Protein AF-A0A958WV64-F1 (afdb_monomer_lite)

pLDDT: mean 81.45, std 16.98, range [36.16, 97.81]

Structure (mmCIF, N/CA/C/O backbone):
data_AF-A0A958WV64-F1
#
_entry.id   AF-A0A958WV64-F1
#
loop_
_atom_site.group_PDB
_atom_site.id
_atom_site.type_symbol
_atom_site.label_atom_id
_atom_site.label_alt_id
_atom_site.label_comp_id
_atom_site.label_asym_id
_atom_site.label_entity_id
_atom_site.label_seq_id
_atom_site.pdbx_PDB_ins_code
_atom_site.Cartn_x
_atom_site.Cartn_y
_atom_site.Cartn_z
_atom_site.occupancy
_atom_site.B_iso_or_equiv
_atom_site.auth_seq_id
_atom_site.auth_comp_id
_atom_site.auth_asym_id
_atom_site.auth_atom_id
_atom_site.pdbx_PDB_model_num
ATOM 1 N N . MET A 1 1 ? -44.247 43.939 20.643 1.00 52.94 1 MET A N 1
ATOM 2 C CA . MET A 1 1 ? -44.109 42.519 21.048 1.00 52.94 1 MET A CA 1
ATOM 3 C C . MET A 1 1 ? -43.410 41.627 20.013 1.00 52.94 1 MET A C 1
ATOM 5 O O . MET A 1 1 ? -42.654 40.765 20.424 1.00 52.94 1 MET A O 1
ATOM 9 N N . SER A 1 2 ? -43.562 41.851 18.700 1.00 55.50 2 SER A N 1
ATOM 10 C CA . SER A 1 2 ? -42.959 41.007 17.640 1.00 55.50 2 SER A CA 1
ATOM 11 C C . SER A 1 2 ? -41.409 40.995 17.577 1.00 55.50 2 SER A C 1
ATOM 13 O O . SER A 1 2 ? -40.819 39.959 17.289 1.00 55.50 2 SER A O 1
ATOM 15 N N . ARG A 1 3 ? -40.721 42.096 17.920 1.00 46.75 3 ARG A N 1
ATOM 16 C CA . ARG A 1 3 ? -39.245 42.196 17.815 1.00 46.75 3 ARG A CA 1
ATOM 17 C C . ARG A 1 3 ? -38.452 41.460 18.907 1.00 46.75 3 ARG A C 1
ATOM 19 O O . ARG A 1 3 ? -37.300 41.117 18.679 1.00 46.75 3 ARG A O 1
ATOM 26 N N . PHE A 1 4 ? -39.058 41.201 20.067 1.00 51.25 4 PHE A N 1
ATOM 27 C CA . PHE A 1 4 ? -38.386 40.521 21.187 1.00 51.25 4 PHE A CA 1
ATOM 28 C C . PHE A 1 4 ? -38.291 39.004 20.971 1.00 51.25 4 PHE A C 1
ATOM 30 O O . PHE A 1 4 ? -37.299 38.383 21.333 1.00 51.25 4 PHE A O 1
ATOM 37 N N . ILE A 1 5 ? -39.297 38.421 20.314 1.00 57.84 5 ILE A N 1
ATOM 38 C CA . ILE A 1 5 ? -39.348 36.986 20.002 1.00 57.84 5 ILE A CA 1
ATOM 39 C C . ILE A 1 5 ? -38.285 36.619 18.953 1.00 57.84 5 ILE A C 1
ATOM 41 O O . ILE A 1 5 ? -37.631 35.588 19.075 1.00 57.84 5 ILE A O 1
ATOM 45 N N . PHE A 1 6 ? -38.043 37.502 17.977 1.00 55.66 6 PHE A N 1
ATOM 46 C CA . PHE A 1 6 ? -37.014 37.304 16.950 1.00 55.66 6 PHE A CA 1
ATOM 47 C C . PHE A 1 6 ? -35.592 37.231 17.528 1.00 55.66 6 PHE A C 1
ATOM 49 O O . PHE A 1 6 ? -34.792 36.417 17.076 1.00 55.66 6 PHE A O 1
ATOM 56 N N . PHE A 1 7 ? -35.287 38.038 18.549 1.00 53.91 7 PHE A N 1
ATOM 57 C CA . PHE A 1 7 ? -33.968 38.036 19.192 1.00 53.91 7 PHE A CA 1
ATOM 58 C C . PHE A 1 7 ? -33.706 36.760 20.004 1.00 53.91 7 PHE A C 1
ATOM 60 O O . PHE A 1 7 ? -32.591 36.248 19.983 1.00 53.91 7 PHE A O 1
ATOM 67 N N . ILE A 1 8 ? -34.733 36.216 20.664 1.00 59.00 8 ILE A N 1
ATOM 68 C CA . ILE A 1 8 ? -34.621 34.982 21.461 1.00 59.00 8 ILE A CA 1
ATOM 69 C C . ILE A 1 8 ? -34.472 33.752 20.552 1.00 59.00 8 ILE A C 1
ATOM 71 O O . ILE A 1 8 ? -33.654 32.873 20.823 1.00 59.00 8 ILE A O 1
ATOM 75 N N . LEU A 1 9 ? -35.211 33.704 19.437 1.00 54.44 9 LEU A N 1
ATOM 76 C CA . LEU A 1 9 ? -35.053 32.648 18.430 1.00 54.44 9 LEU A CA 1
ATOM 77 C C . LEU A 1 9 ? -33.665 32.697 17.780 1.00 54.44 9 LEU A C 1
ATOM 79 O O . LEU A 1 9 ? -33.012 31.664 17.682 1.00 54.44 9 LEU A O 1
ATOM 83 N N . ALA A 1 10 ? -33.166 33.883 17.419 1.00 57.12 10 ALA A N 1
ATOM 84 C CA . ALA A 1 10 ? -31.820 34.024 16.864 1.00 57.12 10 ALA A CA 1
ATOM 85 C C . ALA A 1 10 ? -30.722 33.571 17.847 1.00 57.12 10 ALA A C 1
ATOM 87 O O . ALA A 1 10 ? -29.767 32.927 17.423 1.00 57.12 10 ALA A O 1
ATOM 88 N N . SER A 1 11 ? -30.860 33.830 19.156 1.00 56.31 11 SER A N 1
ATOM 89 C CA . SER A 1 11 ? -29.868 33.374 20.142 1.00 56.31 11 SER A CA 1
ATOM 90 C C . SER A 1 11 ? -29.868 31.858 20.361 1.00 56.31 11 SER A C 1
ATOM 92 O O . SER A 1 11 ? -28.803 31.294 20.588 1.00 56.31 11 SER A O 1
ATOM 94 N N . LEU A 1 12 ? -31.028 31.196 20.260 1.00 53.44 12 LEU A N 1
ATOM 95 C CA . LEU A 1 12 ? -31.137 29.738 20.414 1.00 53.44 12 LEU A CA 1
ATOM 96 C C . LEU A 1 12 ? -30.507 28.986 19.230 1.00 53.44 12 LEU A C 1
ATOM 98 O O . LEU A 1 12 ? -29.805 28.001 19.435 1.00 53.44 12 LEU A O 1
ATOM 102 N N . PHE A 1 13 ? -30.666 29.488 18.000 1.00 53.53 13 PHE A N 1
ATOM 103 C CA . PHE A 1 13 ? -30.037 28.873 16.823 1.00 53.53 13 PHE A CA 1
ATOM 104 C C . PHE A 1 13 ? -28.515 29.081 16.764 1.00 53.53 13 PHE A C 1
ATOM 106 O O . PHE A 1 13 ? -27.799 28.223 16.250 1.00 53.53 13 PHE A O 1
ATOM 113 N N . PHE A 1 14 ? -27.992 30.185 17.311 1.00 50.84 14 PHE A N 1
ATOM 114 C CA . PHE A 1 14 ? -26.546 30.441 17.325 1.00 50.84 14 PHE A CA 1
ATOM 115 C C . PHE A 1 14 ? -25.782 29.556 18.321 1.00 50.84 14 PHE A C 1
ATOM 117 O O . PHE A 1 14 ? -24.635 29.192 18.057 1.00 50.84 14 PHE A O 1
ATOM 124 N N . THR A 1 15 ? -26.394 29.173 19.446 1.00 52.50 15 THR A N 1
ATOM 125 C CA . THR A 1 15 ? -25.736 28.303 20.434 1.00 52.50 15 THR A CA 1
ATOM 126 C C . THR A 1 15 ? -25.593 26.860 19.958 1.00 52.50 15 THR A C 1
ATOM 128 O O . THR A 1 15 ? -24.574 26.229 20.246 1.00 52.50 15 THR A O 1
ATOM 131 N N . ASP A 1 16 ? -26.555 26.354 19.184 1.00 49.81 16 ASP A N 1
ATOM 132 C CA . ASP A 1 16 ? -26.481 25.002 18.617 1.00 49.81 16 ASP A CA 1
ATOM 133 C C . ASP A 1 16 ? -25.486 24.927 17.450 1.00 49.81 16 ASP A C 1
ATOM 135 O O . ASP A 1 16 ? -24.735 23.956 17.332 1.00 49.81 16 ASP A O 1
ATOM 139 N N . PHE A 1 17 ? -25.386 25.993 16.646 1.00 47.50 17 PHE A N 1
ATOM 140 C CA . PHE A 1 17 ? -24.423 26.062 15.543 1.00 47.50 17 PHE A CA 1
ATOM 141 C C . PHE A 1 17 ? -22.964 26.036 16.035 1.00 47.50 17 PHE A C 1
ATOM 143 O O . PHE A 1 17 ? -22.110 25.404 15.415 1.00 47.50 17 PHE A O 1
ATOM 150 N N . MET A 1 18 ? -22.678 26.654 17.188 1.00 44.84 18 MET A N 1
ATOM 151 C CA . MET A 1 18 ? -21.330 26.671 17.778 1.00 44.84 18 MET A CA 1
ATOM 152 C C . MET A 1 18 ? -20.974 25.379 18.531 1.00 44.84 18 MET A C 1
ATOM 154 O O . MET A 1 18 ? -19.799 25.031 18.604 1.00 44.84 18 MET A O 1
ATOM 158 N N . ARG A 1 19 ? -21.956 24.625 19.051 1.00 43.84 19 ARG A N 1
ATOM 159 C CA . ARG A 1 19 ? -21.707 23.316 19.691 1.00 43.84 19 ARG A CA 1
ATOM 160 C C . ARG A 1 19 ? -21.435 22.192 18.692 1.00 43.84 19 ARG A C 1
ATOM 162 O O . ARG A 1 19 ? -20.722 21.251 19.029 1.00 43.84 19 ARG A O 1
ATOM 169 N N . SER A 1 20 ? -21.949 22.297 17.466 1.00 42.94 20 SER A N 1
ATOM 170 C CA . SER A 1 20 ? -21.737 21.280 16.430 1.00 42.94 20 SER A CA 1
ATOM 171 C C . SER A 1 20 ? -20.304 21.242 15.885 1.00 42.94 20 SER A C 1
ATOM 173 O O . SER A 1 20 ? -19.894 20.203 15.375 1.00 42.94 20 SER A O 1
ATOM 175 N N . GLN A 1 21 ? -19.538 22.337 15.970 1.00 41.88 21 GLN A N 1
ATOM 176 C CA . GLN A 1 21 ? -18.163 22.370 15.447 1.00 41.88 21 GLN A CA 1
ATOM 177 C C . GLN A 1 21 ? -17.116 21.840 16.432 1.00 41.88 21 GLN A C 1
ATOM 179 O O . GLN A 1 21 ? -16.083 21.340 16.002 1.00 41.88 21 GLN A O 1
ATOM 184 N N . THR A 1 22 ? -17.371 21.890 17.743 1.00 36.16 22 THR A N 1
ATOM 185 C CA . THR A 1 22 ? -16.420 21.377 18.748 1.00 36.16 22 THR A CA 1
ATOM 186 C C . THR A 1 22 ? -16.412 19.843 18.829 1.00 36.16 22 THR A C 1
ATOM 188 O O . THR A 1 22 ? -15.512 19.272 19.430 1.00 36.16 22 THR A O 1
ATOM 191 N N . TYR A 1 23 ? -17.395 19.167 18.223 1.00 43.44 23 TYR A N 1
ATOM 192 C CA . TYR A 1 23 ? -17.637 17.729 18.401 1.00 43.44 23 TYR A CA 1
ATOM 193 C C . TYR A 1 23 ? -17.051 16.804 17.319 1.00 43.44 23 TYR A C 1
ATOM 195 O O . TYR A 1 23 ? -17.237 15.597 17.413 1.00 43.44 23 TYR A O 1
ATOM 203 N N . TYR A 1 24 ? -16.330 17.323 16.317 1.00 46.53 24 TYR A N 1
ATOM 204 C CA . TYR A 1 24 ? -15.812 16.502 15.204 1.00 46.53 24 TYR A CA 1
ATOM 205 C C . TYR A 1 24 ? -14.328 16.727 14.883 1.00 46.53 24 TYR A C 1
ATOM 207 O O . TYR A 1 24 ? -13.897 16.520 13.753 1.00 46.53 24 TYR A O 1
ATOM 215 N N . SER A 1 25 ? -13.527 17.139 15.865 1.00 42.97 25 SER A N 1
ATOM 216 C CA . SER A 1 25 ? -12.068 17.113 15.739 1.00 42.97 25 SER A CA 1
ATOM 217 C C . SER A 1 25 ? -11.491 16.312 16.896 1.00 42.97 25 SER A C 1
ATOM 219 O O . SER A 1 25 ? -11.371 16.825 18.005 1.00 42.97 25 SER A O 1
ATOM 221 N N . GLN A 1 26 ? -11.159 15.050 16.638 1.00 53.22 26 GLN A N 1
ATOM 222 C CA . GLN A 1 26 ? -10.302 14.263 17.518 1.00 53.22 26 GLN A CA 1
ATOM 223 C C . GLN A 1 26 ? -8.887 14.287 16.947 1.00 53.22 26 GLN A C 1
ATOM 225 O O . GLN A 1 26 ? -8.685 14.031 15.760 1.00 53.22 26 GLN A O 1
ATOM 230 N N . THR A 1 27 ? -7.919 14.640 17.788 1.00 56.66 27 THR A N 1
ATOM 231 C CA . THR A 1 27 ? -6.502 14.503 17.457 1.00 56.66 27 THR A CA 1
ATOM 232 C C . THR A 1 27 ? -6.086 13.096 17.843 1.00 56.66 27 THR A C 1
ATOM 234 O O . THR A 1 27 ? -6.236 12.712 19.001 1.00 56.66 27 THR A O 1
ATOM 237 N N . TYR A 1 28 ? -5.582 12.341 16.875 1.00 59.81 28 TYR A N 1
ATOM 238 C CA . TYR A 1 28 ? -4.977 11.039 17.117 1.00 59.81 28 TYR A CA 1
ATOM 239 C C . TYR A 1 28 ? -3.465 11.218 17.070 1.00 59.81 28 TYR A C 1
ATOM 241 O O . TYR A 1 28 ? -2.930 11.742 16.089 1.00 59.81 28 TYR A O 1
ATOM 249 N N . GLU A 1 29 ? -2.792 10.825 18.143 1.00 57.38 29 GLU A N 1
ATOM 250 C CA . GLU A 1 29 ? -1.339 10.750 18.167 1.00 57.38 29 GLU A CA 1
ATOM 251 C C . GLU A 1 29 ? -0.942 9.403 17.572 1.00 57.38 29 GLU A C 1
ATOM 253 O O . GLU A 1 29 ? -1.323 8.344 18.068 1.00 57.38 29 GLU A O 1
ATOM 258 N N . PHE A 1 30 ? -0.238 9.458 16.446 1.00 57.91 30 PHE A N 1
ATOM 259 C CA . PHE A 1 30 ? 0.342 8.282 15.819 1.00 57.91 30 PHE A CA 1
ATOM 260 C C . PHE A 1 30 ? 1.783 8.160 16.293 1.00 57.91 30 PHE A C 1
ATOM 262 O O . PHE A 1 30 ? 2.524 9.145 16.300 1.00 57.91 30 PHE A O 1
ATOM 269 N N . GLY A 1 31 ? 2.176 6.943 16.646 1.00 51.75 31 GLY A N 1
ATOM 270 C CA . GLY A 1 31 ? 3.535 6.571 16.995 1.00 51.75 31 GLY A CA 1
ATOM 271 C C . GLY A 1 31 ? 4.004 6.918 18.420 1.00 51.75 31 GLY A C 1
ATOM 272 O O . GLY A 1 31 ? 3.203 7.204 19.297 1.00 51.75 31 GLY A O 1
ATOM 273 N N . ASP A 1 32 ? 5.309 6.760 18.686 1.00 51.94 32 ASP A N 1
ATOM 274 C CA . ASP A 1 32 ? 5.891 6.890 20.037 1.00 51.94 32 ASP A CA 1
ATOM 275 C C . ASP A 1 32 ? 6.458 8.306 20.220 1.00 51.94 32 ASP A C 1
ATOM 277 O O . ASP A 1 32 ? 7.145 8.797 19.318 1.00 51.94 32 ASP A O 1
ATOM 281 N N . ASP A 1 33 ? 6.238 8.928 21.384 1.00 49.88 33 ASP A N 1
ATOM 282 C CA . ASP A 1 33 ? 6.671 10.303 21.723 1.00 49.88 33 ASP A CA 1
ATOM 283 C C . ASP A 1 33 ? 8.190 10.521 21.590 1.00 49.88 33 ASP A C 1
ATOM 285 O O . ASP A 1 33 ? 8.690 11.646 21.529 1.00 49.88 33 ASP A O 1
ATOM 289 N N . ILE A 1 34 ? 8.951 9.428 21.538 1.00 48.12 34 ILE A N 1
ATOM 290 C CA . ILE A 1 34 ? 10.408 9.426 21.417 1.00 48.12 34 ILE A CA 1
ATOM 291 C C . ILE A 1 34 ? 10.857 9.880 20.013 1.00 48.12 34 ILE A C 1
ATOM 293 O O . ILE A 1 34 ? 11.970 10.393 19.862 1.00 48.12 34 ILE A O 1
ATOM 297 N N . TYR A 1 35 ? 10.007 9.743 18.986 1.00 49.00 35 TYR A N 1
ATOM 298 C CA . TYR A 1 35 ? 10.353 10.071 17.601 1.00 49.00 35 TYR A CA 1
ATOM 299 C C . TYR A 1 35 ? 9.312 11.007 16.956 1.00 49.00 35 TYR A C 1
ATOM 301 O O . TYR A 1 35 ? 8.264 10.547 16.509 1.00 49.00 35 TYR A O 1
ATOM 309 N N . PRO A 1 36 ? 9.607 12.315 16.816 1.00 47.34 36 PRO A N 1
ATOM 310 C CA . PRO A 1 36 ? 8.643 13.349 16.408 1.00 47.34 36 PRO A CA 1
ATOM 311 C C . PRO A 1 36 ? 8.290 13.357 14.904 1.00 47.34 36 PRO A C 1
ATOM 313 O O . PRO A 1 36 ? 7.889 14.387 14.371 1.00 47.34 36 PRO A O 1
ATOM 316 N N . GLN A 1 37 ? 8.484 12.247 14.185 1.00 54.19 37 GLN A N 1
ATOM 317 C CA . GLN A 1 37 ? 8.302 12.152 12.726 1.00 54.19 37 GLN A CA 1
ATOM 318 C C . GLN A 1 37 ? 7.267 11.095 12.332 1.00 54.19 37 GLN A C 1
ATOM 320 O O . GLN A 1 37 ? 7.445 10.392 11.340 1.00 54.19 37 GLN A O 1
ATOM 325 N N . ASN A 1 38 ? 6.198 10.960 13.115 1.00 64.06 38 ASN A N 1
ATOM 326 C CA . ASN A 1 38 ? 5.085 10.107 12.722 1.00 64.06 38 ASN A CA 1
ATOM 327 C C . ASN A 1 38 ? 4.192 10.903 11.771 1.00 64.06 38 ASN A C 1
ATOM 329 O O . ASN A 1 38 ? 3.625 11.930 12.148 1.00 64.06 38 ASN A O 1
ATOM 333 N N . GLU A 1 39 ? 4.118 10.466 10.518 1.00 77.44 39 GLU A N 1
ATOM 334 C CA . GLU A 1 39 ? 3.348 11.146 9.481 1.00 77.44 39 GLU A CA 1
ATOM 335 C C . GLU A 1 39 ? 2.176 10.276 9.042 1.00 77.44 39 GLU A C 1
ATOM 337 O O . GLU A 1 39 ? 2.365 9.157 8.567 1.00 77.44 39 GLU A O 1
ATOM 342 N N . LEU A 1 40 ? 0.958 10.804 9.171 1.00 83.06 40 LEU A N 1
ATOM 343 C CA . LEU A 1 40 ? -0.239 10.174 8.626 1.00 83.06 40 LEU A CA 1
ATOM 344 C C . LEU A 1 40 ? -0.286 10.389 7.108 1.00 83.06 40 LEU A C 1
ATOM 346 O O . LEU A 1 40 ? -0.433 11.517 6.638 1.00 83.06 40 LEU A O 1
ATOM 350 N N . LEU A 1 41 ? -0.227 9.301 6.344 1.00 85.56 41 LEU A N 1
ATOM 351 C CA . LEU A 1 41 ? -0.296 9.337 4.884 1.00 85.56 41 LEU A CA 1
ATOM 352 C C . LEU A 1 41 ? -1.737 9.306 4.379 1.00 85.56 41 LEU A C 1
ATOM 354 O O . LEU A 1 41 ? -2.129 10.084 3.506 1.00 85.56 41 LEU A O 1
ATOM 358 N N . LYS A 1 42 ? -2.537 8.376 4.907 1.00 88.81 42 LYS A N 1
ATOM 359 C CA . LYS A 1 42 ? -3.913 8.148 4.463 1.00 88.81 42 LYS A CA 1
ATOM 360 C C . LYS A 1 42 ? -4.743 7.568 5.594 1.00 88.81 42 LYS A C 1
ATOM 362 O O . LYS A 1 42 ? -4.244 6.812 6.417 1.00 88.81 42 LYS A O 1
ATOM 367 N N . SER A 1 43 ? -6.034 7.869 5.589 1.00 91.19 43 SER A N 1
ATOM 368 C CA . SER A 1 43 ? -6.990 7.195 6.452 1.00 91.19 43 SER A CA 1
ATOM 369 C C . SER A 1 43 ? -8.285 6.855 5.722 1.00 91.19 43 SER A C 1
ATOM 371 O O . SER A 1 43 ? -8.630 7.462 4.702 1.00 91.19 43 SER A O 1
ATOM 373 N N . ILE A 1 44 ? -8.979 5.845 6.240 1.00 92.31 44 ILE A N 1
ATOM 374 C CA . ILE A 1 44 ? -10.300 5.397 5.806 1.00 92.31 44 ILE A CA 1
ATOM 375 C C . ILE A 1 44 ? -11.168 5.277 7.052 1.00 92.31 44 ILE A C 1
ATOM 377 O O . ILE A 1 44 ? -10.794 4.601 8.006 1.00 92.31 44 ILE A O 1
ATOM 381 N N . VAL A 1 45 ? -12.333 5.914 7.028 1.00 92.44 45 VAL A N 1
ATOM 382 C CA . VAL A 1 45 ? -13.333 5.811 8.093 1.00 92.44 45 VAL A CA 1
ATOM 383 C C . VAL A 1 45 ? -14.415 4.827 7.670 1.00 92.44 45 VAL A C 1
ATOM 385 O O . VAL A 1 45 ? -14.967 4.939 6.576 1.00 92.44 45 VAL A O 1
ATOM 388 N N . ASP A 1 46 ? -14.732 3.890 8.553 1.00 89.88 46 ASP A N 1
ATOM 389 C CA . ASP A 1 46 ? -15.861 2.980 8.447 1.00 89.88 46 ASP A CA 1
ATOM 390 C C . ASP A 1 46 ? -16.598 2.900 9.781 1.00 89.88 46 ASP A C 1
ATOM 392 O O . ASP A 1 46 ? -16.090 2.320 10.736 1.00 89.88 46 ASP A O 1
ATOM 396 N N . GLN A 1 47 ? -17.809 3.453 9.830 1.00 90.31 47 GLN A N 1
ATOM 397 C CA . GLN A 1 47 ? -18.631 3.489 11.041 1.00 90.31 47 GLN A CA 1
ATOM 398 C C . GLN A 1 47 ? -17.860 4.080 12.237 1.00 90.31 47 GLN A C 1
ATOM 400 O O . GLN A 1 47 ? -17.542 5.267 12.232 1.00 90.31 47 GLN A O 1
ATOM 405 N N . ASP A 1 48 ? -17.576 3.264 13.250 1.00 91.75 48 ASP A N 1
ATOM 406 C CA . ASP A 1 48 ? -16.845 3.619 14.464 1.00 91.75 48 ASP A CA 1
ATOM 407 C C . ASP A 1 48 ? -15.341 3.328 14.378 1.00 91.75 48 ASP A C 1
ATOM 409 O O . ASP A 1 48 ? -14.629 3.486 15.365 1.00 91.75 48 ASP A O 1
ATOM 413 N N . THR A 1 49 ? -14.845 2.908 13.216 1.00 93.25 49 THR A N 1
ATOM 414 C CA . THR A 1 49 ? -13.466 2.471 13.019 1.00 93.25 49 THR A CA 1
ATOM 415 C C . THR A 1 49 ? -12.736 3.355 12.005 1.00 93.25 49 THR A C 1
ATOM 417 O O . THR A 1 49 ? -13.209 3.599 10.897 1.00 93.25 49 THR A O 1
ATOM 420 N N . LEU A 1 50 ? -11.534 3.794 12.362 1.00 94.12 50 LEU A N 1
ATOM 421 C CA . LEU A 1 50 ? -10.570 4.469 11.500 1.00 94.12 50 LEU A CA 1
ATOM 422 C C . LEU A 1 50 ? -9.434 3.497 11.176 1.00 94.12 50 LEU A C 1
ATOM 424 O O . LEU A 1 50 ? -8.769 2.996 12.078 1.00 94.12 50 LEU A O 1
ATOM 428 N N . TYR A 1 51 ? -9.182 3.269 9.894 1.00 95.06 51 TYR A N 1
ATOM 429 C CA . TYR A 1 51 ? -7.962 2.627 9.415 1.00 95.06 51 TYR A CA 1
ATOM 430 C C . TYR A 1 51 ? -6.992 3.721 8.984 1.00 95.06 51 TYR A C 1
ATOM 432 O O . TYR A 1 51 ? -7.338 4.545 8.137 1.00 95.06 51 TYR A O 1
ATOM 440 N N . ALA A 1 52 ? -5.801 3.750 9.561 1.00 92.88 52 ALA A N 1
ATOM 441 C CA . ALA A 1 52 ? -4.790 4.765 9.310 1.00 92.88 52 ALA A CA 1
ATOM 442 C C . ALA A 1 52 ? -3.515 4.118 8.773 1.00 92.88 52 ALA A C 1
ATOM 444 O O . ALA A 1 52 ? -3.089 3.086 9.277 1.00 92.88 52 ALA A O 1
ATOM 445 N N . LEU A 1 53 ? -2.931 4.738 7.753 1.00 92.25 53 LEU A N 1
ATOM 446 C CA . LEU A 1 53 ? -1.628 4.414 7.197 1.00 92.25 53 LEU A CA 1
ATOM 447 C C . LEU A 1 53 ? -0.672 5.548 7.550 1.00 92.25 53 LEU A C 1
ATOM 449 O O . LEU A 1 53 ? -0.897 6.690 7.138 1.00 92.25 53 LEU A O 1
ATOM 453 N N . SER A 1 54 ? 0.395 5.229 8.264 1.00 89.31 54 SER A N 1
ATOM 454 C CA . SER A 1 54 ? 1.402 6.179 8.733 1.00 89.31 54 SER A CA 1
ATOM 455 C C . SER A 1 54 ? 2.817 5.704 8.407 1.00 89.31 54 SER A C 1
ATOM 457 O O . SER A 1 54 ? 3.069 4.521 8.177 1.00 89.31 54 SER A O 1
ATOM 459 N N . ILE A 1 55 ? 3.760 6.644 8.380 1.00 86.38 55 ILE A N 1
ATOM 460 C CA . ILE A 1 55 ? 5.193 6.349 8.463 1.00 86.38 55 ILE A CA 1
ATOM 461 C C . ILE A 1 55 ? 5.635 6.641 9.891 1.00 86.38 55 ILE A C 1
ATOM 463 O O . ILE A 1 55 ? 5.358 7.719 10.414 1.00 86.38 55 ILE A O 1
ATOM 467 N N . ARG A 1 56 ? 6.346 5.691 10.495 1.00 82.94 56 ARG A N 1
ATOM 468 C CA . ARG A 1 56 ? 6.890 5.763 11.854 1.00 82.94 56 ARG A CA 1
ATOM 469 C C . ARG A 1 56 ? 8.391 5.501 11.839 1.00 82.94 56 ARG A C 1
ATOM 471 O O . ARG A 1 56 ? 8.918 4.849 10.936 1.00 82.94 56 ARG A O 1
ATOM 478 N N . ARG A 1 57 ? 9.103 5.976 12.862 1.00 80.31 57 ARG A N 1
ATOM 479 C CA . ARG A 1 57 ? 10.500 5.588 13.096 1.00 80.31 57 ARG A CA 1
ATOM 480 C C . ARG A 1 57 ? 10.571 4.230 13.806 1.00 80.31 57 ARG A C 1
ATOM 482 O O . ARG A 1 57 ? 10.091 4.086 14.924 1.00 80.31 57 ARG A O 1
ATOM 489 N N . CYS A 1 58 ? 11.228 3.266 13.178 1.00 79.75 58 CYS A N 1
ATOM 490 C CA . CYS A 1 58 ? 11.611 1.973 13.740 1.00 79.75 58 CYS A CA 1
ATOM 491 C C . CYS A 1 58 ? 13.135 1.927 14.020 1.00 79.75 58 CYS A C 1
ATOM 493 O O . CYS A 1 58 ? 13.888 2.752 13.495 1.00 79.75 58 CYS A O 1
ATOM 495 N N . PRO A 1 59 ? 13.645 0.961 14.815 1.00 78.69 59 PRO A N 1
ATOM 496 C CA . PRO A 1 59 ? 15.082 0.850 15.103 1.00 78.69 59 PRO A CA 1
ATOM 497 C C . PRO A 1 59 ? 15.973 0.759 13.853 1.00 78.69 59 PRO A C 1
ATOM 499 O O . PRO A 1 59 ? 17.092 1.267 13.853 1.00 78.69 59 PRO A O 1
ATOM 502 N N . SER A 1 60 ? 15.471 0.139 12.782 1.00 78.44 60 SER A N 1
ATOM 503 C CA . SER A 1 60 ? 16.161 -0.043 11.499 1.00 78.44 60 SER A CA 1
ATOM 504 C C . SER A 1 60 ? 16.026 1.140 10.531 1.00 78.44 60 SER A C 1
ATOM 506 O O . SER A 1 60 ? 16.697 1.152 9.502 1.00 78.44 60 SER A O 1
ATOM 508 N N . GLY A 1 61 ? 15.198 2.147 10.831 1.00 82.62 61 GLY A N 1
ATOM 509 C CA . GLY A 1 61 ? 14.909 3.242 9.906 1.00 82.62 61 GLY A CA 1
ATOM 510 C C . GLY A 1 61 ? 13.459 3.699 9.975 1.00 82.62 61 GLY A C 1
ATOM 511 O O . GLY A 1 61 ? 12.880 3.777 11.051 1.00 82.62 61 GLY A O 1
ATOM 512 N N . ASN A 1 62 ? 12.871 4.042 8.834 1.00 83.06 62 ASN A N 1
ATOM 513 C CA . ASN A 1 62 ? 11.439 4.317 8.763 1.00 83.06 62 ASN A CA 1
ATOM 514 C C . ASN A 1 62 ? 10.702 3.018 8.429 1.00 83.06 62 ASN A C 1
ATOM 516 O O . ASN A 1 62 ? 11.199 2.216 7.645 1.00 83.06 62 ASN A O 1
ATOM 520 N N . CYS A 1 63 ? 9.533 2.830 9.018 1.00 87.44 63 CYS A N 1
ATOM 521 C CA . CYS A 1 63 ? 8.651 1.700 8.777 1.00 87.44 63 CYS A CA 1
ATOM 522 C C . CYS A 1 63 ? 7.245 2.213 8.487 1.00 87.44 63 CYS A C 1
ATOM 524 O O . CYS A 1 63 ? 6.856 3.297 8.932 1.00 87.44 63 CYS A O 1
ATOM 526 N N . THR A 1 64 ? 6.492 1.424 7.736 1.00 90.81 64 THR A N 1
ATOM 527 C CA . THR A 1 64 ? 5.084 1.693 7.480 1.00 90.81 64 THR A CA 1
ATOM 528 C C . THR A 1 64 ? 4.246 1.080 8.583 1.00 90.81 64 THR A C 1
ATOM 530 O O . THR A 1 64 ? 4.446 -0.073 8.960 1.00 90.81 64 THR A O 1
ATOM 533 N N . GLU A 1 65 ? 3.290 1.843 9.082 1.00 92.12 65 GLU A N 1
ATOM 534 C CA . GLU A 1 65 ? 2.353 1.432 10.111 1.00 92.12 65 GLU A CA 1
ATOM 535 C C . GLU A 1 65 ? 0.933 1.462 9.554 1.00 92.12 65 GLU A C 1
ATOM 537 O O . GLU A 1 65 ? 0.533 2.411 8.878 1.00 92.12 65 GLU A O 1
ATOM 542 N N . VAL A 1 66 ? 0.176 0.405 9.837 1.00 94.00 66 VAL A N 1
ATOM 543 C C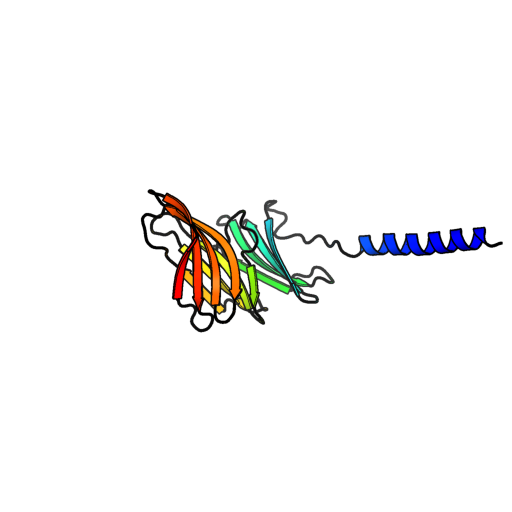A . VAL A 1 66 ? -1.267 0.372 9.618 1.00 94.00 66 VAL A CA 1
ATOM 544 C C . VAL A 1 66 ? -1.936 0.183 10.968 1.00 94.00 66 VAL A C 1
ATOM 546 O O . VAL A 1 66 ? -1.699 -0.827 11.635 1.00 94.00 66 VAL A O 1
ATOM 549 N N . SER A 1 67 ? -2.788 1.129 11.347 1.00 94.12 67 SER A N 1
ATOM 550 C CA . SER A 1 67 ? -3.495 1.130 12.628 1.00 94.12 67 SER A CA 1
ATOM 551 C C . SER A 1 67 ? -5.002 1.072 12.414 1.00 94.12 67 SER A C 1
ATOM 553 O O . SER A 1 67 ? -5.546 1.680 11.492 1.00 94.12 67 SER A O 1
ATOM 555 N N . LYS A 1 68 ? -5.688 0.342 13.291 1.00 95.12 68 LYS A N 1
ATOM 556 C CA . LYS A 1 68 ? -7.144 0.284 13.403 1.00 95.12 68 LYS A CA 1
ATOM 557 C C . LYS A 1 68 ? -7.532 0.944 14.716 1.00 95.12 68 LYS A C 1
ATOM 559 O O . LYS A 1 68 ? -7.130 0.471 15.774 1.00 95.12 68 LYS A O 1
ATOM 564 N N . ILE A 1 69 ? -8.313 2.013 14.650 1.00 93.06 69 ILE A N 1
ATOM 565 C CA . ILE A 1 69 ? -8.597 2.896 15.782 1.00 93.06 69 ILE A CA 1
ATOM 566 C C . ILE A 1 69 ? -10.108 3.023 15.950 1.00 93.06 69 ILE A C 1
ATOM 568 O O . ILE A 1 69 ? -10.826 3.232 14.977 1.00 93.06 69 ILE A O 1
ATOM 572 N N . ASN A 1 70 ? -10.602 2.914 17.177 1.00 91.00 70 ASN A N 1
ATOM 573 C CA . ASN A 1 70 ? -11.982 3.231 17.509 1.00 91.00 70 ASN A CA 1
ATOM 574 C C . ASN A 1 70 ? -12.154 4.756 17.564 1.00 91.00 70 ASN A C 1
ATOM 576 O O . ASN A 1 70 ? -11.567 5.439 18.399 1.00 91.00 70 ASN A O 1
ATOM 580 N N . ILE A 1 71 ? -12.976 5.301 16.672 1.00 89.19 71 ILE A N 1
ATOM 581 C CA . ILE A 1 71 ? -13.199 6.744 16.512 1.00 89.19 71 ILE A CA 1
ATOM 582 C C . ILE A 1 71 ? -13.914 7.344 17.725 1.00 89.19 71 ILE A C 1
ATOM 584 O O . ILE A 1 71 ? -13.809 8.538 17.977 1.00 89.19 71 ILE A O 1
ATOM 588 N N . ASN A 1 72 ? -14.651 6.556 18.507 1.00 88.50 72 ASN A N 1
ATOM 589 C CA . ASN A 1 72 ? -15.406 7.106 19.630 1.00 88.50 72 ASN A CA 1
ATOM 590 C C . ASN A 1 72 ? -14.509 7.475 20.816 1.00 88.50 72 ASN A C 1
ATOM 592 O O . ASN A 1 72 ? -14.818 8.422 21.537 1.00 88.50 72 ASN A O 1
ATOM 596 N N . ASN A 1 73 ? -13.425 6.729 21.032 1.00 85.75 73 ASN A N 1
ATOM 597 C CA . ASN A 1 73 ? -12.554 6.873 22.202 1.00 85.75 73 ASN A CA 1
ATOM 598 C C . ASN A 1 73 ? -11.059 7.021 21.860 1.00 85.75 73 ASN A C 1
ATOM 600 O O . ASN A 1 73 ? -10.264 7.227 22.772 1.00 85.75 73 ASN A O 1
ATOM 604 N N . GLY A 1 74 ? -10.674 6.919 20.585 1.00 81.88 74 GLY A N 1
ATOM 605 C CA . GLY A 1 74 ? -9.280 6.947 20.136 1.00 81.88 74 GLY A CA 1
ATOM 606 C C . GLY A 1 74 ? -8.477 5.694 20.480 1.00 81.88 74 GLY A C 1
ATOM 607 O O . GLY A 1 74 ? -7.261 5.693 20.321 1.00 81.88 74 GLY A O 1
ATOM 608 N N . GLU A 1 75 ? -9.126 4.629 20.949 1.00 87.88 75 GLU A N 1
ATOM 609 C CA . GLU A 1 75 ? -8.458 3.384 21.311 1.00 87.88 75 GLU A CA 1
ATOM 610 C C . GLU A 1 75 ? -7.909 2.683 20.070 1.00 87.88 75 GLU A C 1
ATOM 612 O O . GLU A 1 75 ? -8.632 2.412 19.109 1.00 87.88 75 GLU A O 1
ATOM 617 N N . ILE A 1 76 ? -6.625 2.345 20.109 1.00 89.69 76 ILE A N 1
ATOM 618 C CA . ILE A 1 76 ? -5.981 1.532 19.088 1.00 89.69 76 ILE A CA 1
ATOM 619 C C . ILE A 1 76 ? -6.402 0.074 19.297 1.00 89.69 76 ILE A C 1
ATOM 621 O O . ILE A 1 76 ? -6.008 -0.577 20.261 1.00 89.69 76 ILE A O 1
ATOM 625 N N . LEU A 1 77 ? -7.213 -0.441 18.377 1.00 93.62 77 LEU A N 1
ATOM 626 C CA . LEU A 1 77 ? -7.744 -1.802 18.411 1.00 93.62 77 LEU A CA 1
ATOM 627 C C . LEU A 1 77 ? -6.754 -2.828 17.843 1.00 93.62 77 LEU A C 1
ATOM 629 O O . LEU A 1 77 ? -6.763 -3.987 18.255 1.00 93.62 77 LEU A O 1
ATOM 633 N N . ALA A 1 78 ? -5.942 -2.428 16.861 1.00 94.62 78 ALA A N 1
ATOM 634 C CA . ALA A 1 78 ? -4.897 -3.257 16.266 1.00 94.62 78 ALA A CA 1
ATOM 635 C C . ALA A 1 78 ? -3.862 -2.398 15.530 1.00 94.62 78 ALA A C 1
ATOM 637 O O . ALA A 1 78 ? -4.210 -1.367 14.958 1.00 94.62 78 ALA A O 1
ATOM 638 N N . GLU A 1 79 ? -2.618 -2.877 15.472 1.00 92.81 79 GLU A N 1
ATOM 639 C CA . GLU A 1 79 ? -1.528 -2.259 14.707 1.00 92.81 79 GLU A CA 1
ATOM 640 C C . GLU A 1 79 ? -0.683 -3.315 14.003 1.00 92.81 79 GLU A C 1
ATOM 642 O O . GLU A 1 79 ? -0.527 -4.447 14.483 1.00 92.81 79 GLU A O 1
ATOM 647 N N . ARG A 1 80 ? -0.118 -2.934 12.858 1.00 93.50 80 ARG A N 1
ATOM 648 C CA . ARG A 1 80 ? 0.881 -3.711 12.128 1.00 93.50 80 ARG A CA 1
ATOM 649 C C . ARG A 1 80 ? 1.973 -2.796 11.609 1.00 93.50 80 ARG A C 1
ATOM 651 O O . ARG A 1 80 ? 1.689 -1.733 11.068 1.00 93.50 80 ARG A O 1
ATOM 658 N N . LEU A 1 81 ? 3.209 -3.262 11.748 1.00 91.62 81 LEU A N 1
ATOM 659 C CA . LEU A 1 81 ? 4.403 -2.583 11.269 1.00 91.62 81 LEU A CA 1
ATOM 660 C C . LEU A 1 81 ? 5.033 -3.395 10.141 1.00 91.62 81 LEU A C 1
ATOM 662 O O . LEU A 1 81 ? 5.177 -4.614 10.250 1.00 91.62 81 LEU A O 1
ATOM 666 N N . PHE A 1 82 ? 5.434 -2.697 9.087 1.00 91.50 82 PHE A N 1
ATOM 667 C CA . PHE A 1 82 ? 6.101 -3.247 7.917 1.00 91.50 82 PHE A CA 1
ATOM 668 C C . PHE A 1 82 ? 7.381 -2.446 7.674 1.00 91.50 82 PHE A C 1
ATOM 670 O O . PHE A 1 82 ? 7.334 -1.279 7.286 1.00 91.50 82 PHE A O 1
ATOM 677 N N . ASP A 1 83 ? 8.535 -3.057 7.932 1.00 89.38 83 ASP A N 1
ATOM 678 C CA . ASP A 1 83 ? 9.853 -2.456 7.689 1.00 89.38 83 ASP A CA 1
ATOM 679 C C . ASP A 1 83 ? 10.314 -2.601 6.230 1.00 89.38 83 ASP A C 1
ATOM 681 O O . ASP A 1 83 ? 11.174 -1.853 5.773 1.00 89.38 83 ASP A O 1
ATOM 685 N N . TRP A 1 84 ? 9.709 -3.533 5.495 1.00 88.44 84 TRP A N 1
ATOM 686 C CA . TRP A 1 84 ? 9.978 -3.801 4.084 1.00 88.44 84 TRP A CA 1
ATOM 687 C C . TRP A 1 84 ? 9.057 -3.037 3.121 1.00 88.44 84 TRP A C 1
ATOM 689 O O . TRP A 1 84 ? 9.429 -2.825 1.969 1.00 88.44 84 TRP A O 1
ATOM 699 N N . PHE A 1 85 ? 7.871 -2.613 3.572 1.00 89.56 85 PHE A N 1
ATOM 700 C CA . PHE A 1 85 ? 6.873 -1.959 2.722 1.00 89.56 85 PHE A CA 1
ATOM 701 C C . PHE A 1 85 ? 7.030 -0.442 2.752 1.00 89.56 85 PHE A C 1
ATOM 703 O O . PHE A 1 85 ? 7.097 0.159 3.828 1.00 89.56 85 PHE A O 1
ATOM 710 N N . ASN A 1 86 ? 7.005 0.191 1.581 1.00 88.88 86 ASN A N 1
ATOM 711 C CA . ASN A 1 86 ? 7.050 1.642 1.460 1.00 88.88 86 ASN A CA 1
ATOM 712 C C . ASN A 1 86 ? 5.908 2.147 0.556 1.00 88.88 86 ASN A C 1
ATOM 714 O O . ASN A 1 86 ? 5.998 2.026 -0.664 1.00 88.88 86 ASN A O 1
ATOM 718 N N . PRO A 1 87 ? 4.852 2.772 1.108 1.00 83.44 87 PRO A N 1
ATOM 719 C CA . PRO A 1 87 ? 3.734 3.314 0.330 1.00 83.44 87 PRO A CA 1
ATOM 720 C C . PRO A 1 87 ? 4.140 4.481 -0.591 1.00 83.44 87 PRO A C 1
ATOM 722 O O . PRO A 1 87 ? 3.407 4.849 -1.506 1.00 83.44 87 PRO A O 1
ATOM 725 N N . GLY A 1 88 ? 5.331 5.050 -0.382 1.00 74.69 88 GLY A N 1
ATOM 726 C CA . GLY A 1 88 ? 5.841 6.205 -1.103 1.00 74.69 88 GLY A CA 1
ATOM 727 C C . GLY A 1 88 ? 5.437 7.527 -0.450 1.00 74.69 88 GLY A C 1
ATOM 728 O O . GLY A 1 88 ? 4.289 7.748 -0.082 1.00 74.69 88 GLY A O 1
ATOM 729 N N . TYR A 1 89 ? 6.399 8.443 -0.351 1.00 66.06 89 TYR A N 1
ATOM 730 C CA . TYR A 1 89 ? 6.180 9.833 0.049 1.00 66.06 89 TYR A CA 1
ATOM 731 C C . TYR A 1 89 ? 6.423 10.757 -1.157 1.00 66.06 89 TYR A C 1
ATOM 733 O O . TYR A 1 89 ? 7.413 10.540 -1.868 1.00 66.06 89 TYR A O 1
ATOM 741 N N . PRO A 1 90 ? 5.589 11.788 -1.407 1.00 61.00 90 PRO A N 1
ATOM 742 C CA . PRO A 1 90 ? 4.413 12.240 -0.645 1.00 61.00 90 PRO A CA 1
ATOM 743 C C . PRO A 1 90 ? 3.074 11.707 -1.197 1.00 61.00 90 PRO A C 1
ATOM 745 O O . PRO A 1 90 ? 2.099 12.455 -1.294 1.00 61.00 90 PRO A O 1
ATOM 748 N N . SER A 1 91 ? 3.022 10.453 -1.639 1.00 66.25 91 SER A N 1
ATOM 749 C CA . SER A 1 91 ? 1.884 9.924 -2.393 1.00 66.25 91 SER A CA 1
ATOM 750 C C . SER A 1 91 ? 0.618 9.818 -1.546 1.00 66.25 91 SER A C 1
ATOM 752 O O . SER A 1 91 ? 0.578 9.153 -0.514 1.00 66.25 91 SER A O 1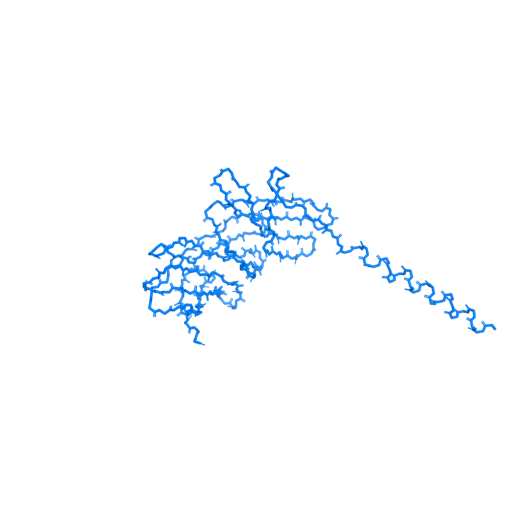
ATOM 754 N N . LYS A 1 92 ? -0.434 10.503 -1.999 1.00 66.81 92 LYS A N 1
ATOM 755 C CA . LYS A 1 92 ? -1.753 10.534 -1.364 1.00 66.81 92 LYS A CA 1
ATOM 756 C C . LYS A 1 92 ? -2.683 9.664 -2.206 1.00 66.81 92 LYS A C 1
ATOM 758 O O . LYS A 1 92 ? -2.672 9.797 -3.420 1.00 66.81 92 LYS A O 1
ATOM 763 N N . ASP A 1 93 ? -3.472 8.812 -1.548 1.00 78.75 93 ASP A N 1
ATOM 764 C CA . ASP A 1 93 ? -4.429 7.841 -2.136 1.00 78.75 93 ASP A CA 1
ATOM 765 C C . ASP A 1 93 ? -3.895 6.434 -2.449 1.00 78.75 93 ASP A C 1
ATOM 767 O O . ASP A 1 93 ? -4.428 5.707 -3.283 1.00 78.75 93 ASP A O 1
ATOM 771 N N . VAL A 1 94 ? -2.894 6.003 -1.693 1.00 90.44 94 VAL A N 1
ATOM 772 C CA . VAL A 1 94 ? -2.266 4.675 -1.787 1.00 90.44 94 VAL A CA 1
ATOM 773 C C . VAL A 1 94 ? -2.940 3.590 -0.938 1.00 90.44 94 VAL A C 1
ATOM 775 O O . VAL A 1 94 ? -2.431 2.482 -0.846 1.00 90.44 94 VAL A O 1
ATOM 778 N N . MET A 1 95 ? -4.076 3.886 -0.301 1.00 95.00 95 MET A N 1
ATOM 779 C CA . MET A 1 95 ? -4.831 2.928 0.512 1.00 95.00 95 MET A CA 1
ATOM 780 C C . MET A 1 95 ? -6.331 3.052 0.244 1.00 95.00 95 MET A C 1
ATOM 782 O O . MET A 1 95 ? -6.885 4.155 0.287 1.00 95.00 95 MET A O 1
ATOM 786 N N . ILE A 1 96 ? -6.985 1.909 0.027 1.00 95.12 96 ILE A N 1
ATOM 787 C CA . ILE A 1 96 ? -8.436 1.775 -0.149 1.00 95.12 96 ILE A CA 1
ATOM 788 C C . ILE A 1 96 ? -8.998 0.635 0.701 1.00 95.12 96 ILE A C 1
ATOM 790 O O . ILE A 1 96 ? -8.275 -0.238 1.180 1.00 95.12 96 ILE A O 1
ATOM 794 N N . ARG A 1 97 ? -10.323 0.625 0.837 1.00 94.75 97 ARG A N 1
ATOM 795 C CA . ARG A 1 97 ? -11.078 -0.496 1.387 1.00 94.75 97 ARG A CA 1
ATOM 796 C C . ARG A 1 97 ? -11.913 -1.136 0.287 1.00 94.75 97 ARG A C 1
ATOM 798 O O . ARG A 1 97 ? -12.594 -0.432 -0.454 1.00 94.75 97 ARG A O 1
ATOM 805 N N . ASP A 1 98 ? -11.886 -2.461 0.227 1.00 95.50 98 ASP A N 1
ATOM 806 C CA . ASP A 1 98 ? -12.645 -3.277 -0.723 1.00 95.50 98 ASP A CA 1
ATOM 807 C C . ASP A 1 98 ? -13.344 -4.408 0.046 1.00 95.50 98 ASP A C 1
ATOM 809 O O . ASP A 1 98 ? -12.780 -5.478 0.282 1.00 95.50 98 ASP A O 1
ATOM 813 N N . GLY A 1 99 ? -14.556 -4.130 0.538 1.00 93.69 99 GLY A N 1
ATOM 814 C CA . GLY A 1 99 ? -15.287 -5.032 1.433 1.00 93.69 99 GLY A CA 1
ATOM 815 C C . GLY A 1 99 ? -14.551 -5.265 2.759 1.00 93.69 99 GLY A C 1
ATOM 816 O O . GLY A 1 99 ? -14.328 -4.333 3.536 1.00 93.69 99 GLY A O 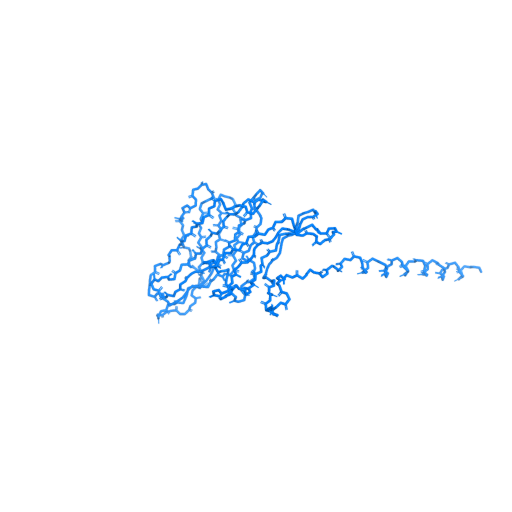1
ATOM 817 N N . GLU A 1 100 ? -14.173 -6.517 3.018 1.00 94.81 100 GLU A N 1
ATOM 818 C CA . GLU A 1 100 ? -13.420 -6.937 4.212 1.00 94.81 100 GLU A CA 1
ATOM 819 C C . GLU A 1 100 ? -11.895 -6.808 4.055 1.00 94.81 100 GLU A C 1
ATOM 821 O O . GLU A 1 100 ? -11.142 -7.238 4.931 1.00 94.81 100 GLU A O 1
ATOM 826 N N . LYS A 1 101 ? -11.428 -6.219 2.948 1.00 96.75 101 LYS A N 1
ATOM 827 C CA . LYS A 1 101 ? -10.006 -6.024 2.665 1.00 96.75 101 LYS A CA 1
ATOM 828 C C . LYS A 1 101 ? -9.601 -4.561 2.800 1.00 96.75 101 LYS A C 1
ATOM 830 O O . LYS A 1 101 ? -10.331 -3.664 2.372 1.00 96.75 101 LYS A O 1
ATOM 835 N N . ILE A 1 102 ? -8.401 -4.338 3.322 1.00 97.50 102 ILE A N 1
ATOM 836 C CA . ILE A 1 102 ? -7.654 -3.086 3.192 1.00 97.50 102 ILE A CA 1
ATOM 837 C C . ILE A 1 102 ? -6.551 -3.336 2.169 1.00 97.50 102 ILE A C 1
ATOM 839 O O . ILE A 1 102 ? -5.768 -4.270 2.315 1.00 97.50 102 ILE A O 1
ATOM 843 N N . VAL A 1 103 ? -6.516 -2.531 1.113 1.00 97.38 103 VAL A N 1
ATOM 844 C CA . VAL A 1 103 ? -5.575 -2.687 0.001 1.00 97.38 103 VAL A CA 1
ATOM 845 C C . VAL A 1 103 ? -4.687 -1.462 -0.041 1.00 97.38 103 VAL A C 1
ATOM 847 O O . VAL A 1 103 ? -5.188 -0.337 -0.057 1.00 97.38 103 VAL A O 1
ATOM 850 N N . ILE A 1 104 ? -3.380 -1.687 -0.043 1.00 96.25 104 ILE A N 1
ATOM 851 C CA . ILE A 1 104 ? -2.367 -0.645 0.043 1.00 96.25 104 ILE A CA 1
ATOM 852 C C . ILE A 1 104 ? -1.376 -0.859 -1.089 1.00 96.25 104 ILE A C 1
ATOM 854 O O . ILE A 1 104 ? -0.859 -1.960 -1.270 1.00 96.25 104 ILE A O 1
ATOM 858 N N . SER A 1 105 ? -1.107 0.188 -1.853 1.00 95.38 105 SER A N 1
ATOM 859 C CA . SER A 1 105 ? -0.089 0.167 -2.888 1.00 95.38 105 SER A CA 1
ATOM 860 C C . SER A 1 105 ? 1.182 0.853 -2.410 1.00 95.38 105 SER A C 1
ATOM 862 O O . SER A 1 105 ? 1.140 1.850 -1.693 1.00 95.38 105 SER A O 1
ATOM 864 N N . GLY A 1 106 ? 2.323 0.308 -2.805 1.00 93.50 106 GLY A N 1
ATOM 865 C CA . GLY A 1 106 ? 3.628 0.830 -2.436 1.00 93.50 106 GLY A CA 1
ATOM 866 C C . GLY A 1 106 ? 4.633 0.732 -3.564 1.00 93.50 106 GLY A C 1
ATOM 867 O O . GLY A 1 106 ? 4.270 0.614 -4.742 1.00 93.50 106 GLY A O 1
ATOM 868 N N . LYS A 1 107 ? 5.898 0.855 -3.192 1.00 91.69 107 LYS A N 1
ATOM 869 C CA . LYS A 1 107 ? 7.046 0.719 -4.070 1.00 91.69 107 LYS A CA 1
ATOM 870 C C . LYS A 1 107 ? 8.254 0.193 -3.307 1.00 91.69 107 LYS A C 1
ATOM 872 O O . LYS A 1 107 ? 8.473 0.559 -2.152 1.00 91.69 107 LYS A O 1
ATOM 877 N N . HIS A 1 108 ? 9.119 -0.502 -4.026 1.00 88.50 108 HIS A N 1
ATOM 878 C CA . HIS A 1 108 ? 10.383 -0.996 -3.511 1.00 88.50 108 HIS A CA 1
ATOM 879 C C . HIS A 1 108 ? 11.531 -0.712 -4.483 1.00 88.50 108 HIS A C 1
ATOM 881 O O . HIS A 1 108 ? 11.323 -0.621 -5.694 1.00 88.50 108 HIS A O 1
ATOM 887 N N . GLY A 1 109 ? 12.741 -0.586 -3.933 1.00 86.19 109 GLY A N 1
ATOM 888 C CA . GLY A 1 109 ? 13.989 -0.605 -4.692 1.00 86.19 109 GLY A CA 1
ATOM 889 C C . GLY A 1 109 ? 14.254 0.603 -5.597 1.00 86.19 109 GLY A C 1
ATOM 890 O O . GLY A 1 109 ? 13.524 1.597 -5.631 1.00 86.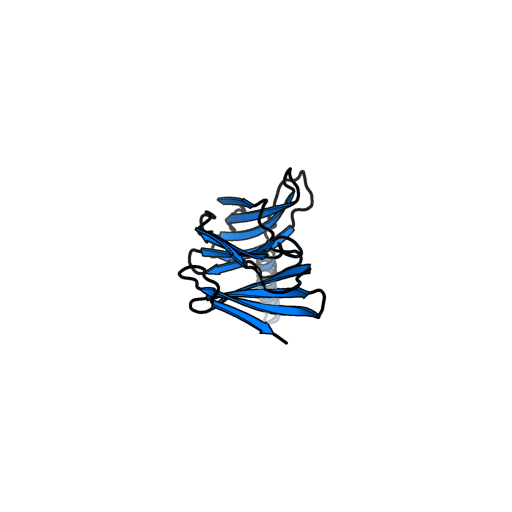19 109 GLY A O 1
ATOM 891 N N . PHE A 1 110 ? 15.361 0.490 -6.324 1.00 88.06 110 PHE A N 1
ATOM 892 C CA . PHE A 1 110 ? 15.815 1.398 -7.373 1.00 88.06 110 PHE A CA 1
ATOM 893 C C . PHE A 1 110 ? 16.382 0.559 -8.521 1.00 88.06 110 PHE A C 1
ATOM 895 O O . PHE A 1 110 ? 16.725 -0.609 -8.342 1.00 88.06 110 PHE A O 1
ATOM 902 N N . PHE A 1 111 ? 16.517 1.164 -9.692 1.00 90.00 111 PHE A N 1
ATOM 903 C CA . PHE A 1 111 ? 17.071 0.535 -10.883 1.00 90.00 111 PHE A CA 1
ATOM 904 C C . PHE A 1 111 ? 16.369 -0.785 -11.248 1.00 90.00 111 PHE A C 1
ATOM 906 O O . PHE A 1 111 ? 15.140 -0.851 -11.269 1.00 90.00 111 PHE A O 1
ATOM 913 N N . GLU A 1 112 ? 17.135 -1.850 -11.486 1.00 87.00 112 GLU A N 1
ATOM 914 C CA . GLU A 1 112 ? 16.630 -3.189 -11.813 1.00 87.00 112 GLU A CA 1
ATOM 915 C C . GLU A 1 112 ? 15.789 -3.821 -10.691 1.00 87.00 112 GLU A C 1
ATOM 917 O O . GLU A 1 112 ? 15.030 -4.758 -10.945 1.00 87.00 112 GLU A O 1
ATOM 922 N N . GLU A 1 113 ? 15.875 -3.302 -9.464 1.00 90.06 113 GLU A N 1
ATOM 923 C CA . GLU A 1 113 ? 15.087 -3.732 -8.303 1.00 90.06 113 GLU A CA 1
ATOM 924 C C . GLU A 1 113 ? 13.821 -2.888 -8.103 1.00 90.06 113 GLU A C 1
ATOM 926 O O . GLU A 1 113 ? 13.059 -3.146 -7.177 1.00 90.06 113 GLU A O 1
ATOM 931 N N . ALA A 1 114 ? 13.568 -1.881 -8.946 1.00 90.81 114 ALA A N 1
ATOM 932 C CA . ALA A 1 114 ? 12.389 -1.034 -8.813 1.00 90.81 114 ALA A CA 1
ATOM 933 C C . ALA A 1 114 ? 11.100 -1.842 -9.058 1.00 90.81 114 ALA A C 1
ATOM 935 O O . ALA A 1 114 ? 10.891 -2.387 -10.148 1.00 90.81 114 ALA A O 1
ATOM 936 N N . ARG A 1 115 ? 10.229 -1.924 -8.049 1.00 93.06 115 ARG A N 1
ATOM 937 C CA . ARG A 1 115 ? 8.952 -2.658 -8.090 1.00 93.06 115 ARG A CA 1
ATOM 938 C C . ARG A 1 115 ? 7.808 -1.816 -7.541 1.00 93.06 115 ARG A C 1
ATOM 940 O O . ARG A 1 115 ? 8.010 -0.979 -6.662 1.00 93.06 115 ARG A O 1
ATOM 947 N N . TYR A 1 116 ? 6.605 -2.052 -8.056 1.00 94.12 116 TYR A N 1
ATOM 948 C CA . TYR A 1 116 ? 5.364 -1.658 -7.391 1.00 94.12 116 TYR A CA 1
ATOM 949 C C . TYR A 1 116 ? 4.928 -2.752 -6.430 1.00 94.12 116 TYR A C 1
ATOM 951 O O . TYR A 1 116 ? 4.918 -3.915 -6.819 1.00 94.12 116 TYR A O 1
ATOM 959 N N . ASP A 1 117 ? 4.467 -2.369 -5.246 1.00 95.12 117 ASP A N 1
ATOM 960 C CA . ASP A 1 117 ? 3.981 -3.325 -4.252 1.00 95.12 117 ASP A CA 1
ATOM 961 C C . ASP A 1 117 ? 2.461 -3.240 -4.125 1.00 95.12 117 ASP A C 1
ATOM 963 O O . ASP A 1 117 ? 1.879 -2.150 -4.172 1.00 95.12 117 ASP A O 1
ATOM 967 N N . LEU A 1 118 ? 1.819 -4.385 -3.905 1.00 96.62 118 LEU A N 1
ATOM 968 C CA . LEU A 1 118 ? 0.429 -4.492 -3.477 1.00 96.62 118 LEU A CA 1
ATOM 969 C C . LEU A 1 118 ? 0.367 -5.306 -2.185 1.00 96.62 118 LEU A C 1
ATOM 971 O O . LEU A 1 118 ? 0.597 -6.516 -2.189 1.00 96.62 118 LEU A O 1
ATOM 975 N N . LEU A 1 119 ? 0.009 -4.644 -1.091 1.00 97.31 119 LEU A N 1
ATOM 976 C CA . LEU A 1 119 ? -0.270 -5.257 0.199 1.00 97.31 119 LEU A CA 1
ATOM 977 C C . LEU A 1 119 ? -1.783 -5.339 0.406 1.00 97.31 119 LEU A C 1
ATOM 979 O O . LEU A 1 119 ? -2.498 -4.344 0.288 1.00 97.31 119 LEU A O 1
ATOM 983 N N . VAL A 1 120 ? -2.275 -6.526 0.744 1.00 97.62 120 VAL A N 1
ATOM 984 C CA . VAL A 1 120 ? -3.689 -6.775 1.027 1.00 97.62 120 VAL A CA 1
ATOM 985 C C . VAL A 1 120 ? -3.815 -7.334 2.434 1.00 97.62 120 VAL A C 1
ATOM 987 O O . VAL A 1 120 ? -3.271 -8.393 2.744 1.00 97.62 120 VAL A O 1
ATOM 990 N N . LEU A 1 121 ? -4.562 -6.631 3.277 1.00 97.75 121 LEU A N 1
ATOM 991 C CA . LEU A 1 121 ? -4.853 -7.002 4.657 1.00 97.75 121 LEU A CA 1
ATOM 992 C C . LEU A 1 121 ? -6.345 -7.306 4.820 1.00 97.75 121 LEU A C 1
ATOM 994 O O . LEU A 1 121 ? -7.174 -6.787 4.071 1.00 97.75 121 LEU A O 1
ATOM 998 N N . ASN A 1 122 ? -6.708 -8.094 5.829 1.00 96.94 122 ASN A N 1
ATOM 999 C CA . ASN A 1 122 ? -8.092 -8.154 6.306 1.00 96.94 122 ASN A CA 1
ATOM 1000 C C . ASN A 1 122 ? -8.410 -6.941 7.217 1.00 96.94 122 ASN A C 1
ATOM 1002 O O . ASN A 1 122 ? -7.528 -6.165 7.589 1.00 96.94 122 ASN A O 1
ATOM 1006 N N . THR A 1 123 ? -9.666 -6.773 7.636 1.00 94.50 123 THR A N 1
ATOM 1007 C CA . THR A 1 123 ? -10.077 -5.729 8.608 1.00 94.50 123 THR A CA 1
ATOM 1008 C C . THR A 1 123 ? -9.563 -5.952 10.040 1.00 94.50 123 THR A C 1
ATOM 1010 O O . THR A 1 123 ? -9.724 -5.081 10.900 1.00 94.50 123 THR A O 1
ATOM 1013 N N . GLY A 1 124 ? -8.958 -7.107 10.322 1.00 95.75 124 GLY A N 1
ATOM 1014 C CA . GLY A 1 124 ? -8.151 -7.382 11.517 1.00 95.75 124 GLY A CA 1
ATOM 1015 C C . GLY A 1 124 ? -6.676 -6.987 11.363 1.00 95.75 124 GLY A C 1
ATOM 1016 O O . GLY A 1 124 ? -5.905 -7.158 12.302 1.00 95.75 124 GLY A O 1
ATOM 1017 N N . LEU A 1 125 ? -6.304 -6.429 10.205 1.00 95.69 125 LEU A N 1
ATOM 1018 C CA . LEU A 1 125 ? -4.949 -6.082 9.777 1.00 95.69 125 LEU A CA 1
ATOM 1019 C C . LEU A 1 125 ? -4.007 -7.273 9.538 1.00 95.69 125 LEU A C 1
ATOM 1021 O O . LEU A 1 125 ? -2.817 -7.072 9.319 1.00 95.69 125 LEU A O 1
ATOM 1025 N N . ASP A 1 126 ? -4.484 -8.515 9.529 1.00 95.25 126 ASP A N 1
ATOM 1026 C CA . ASP A 1 126 ? -3.634 -9.645 9.144 1.00 95.25 126 ASP A CA 1
ATOM 1027 C C . ASP A 1 126 ? -3.369 -9.631 7.640 1.00 95.25 126 ASP A C 1
ATOM 1029 O O . ASP A 1 126 ? -4.266 -9.352 6.838 1.00 95.25 126 ASP A O 1
ATOM 1033 N N . SER A 1 127 ? -2.133 -9.958 7.263 1.00 91.19 127 SER A N 1
ATOM 1034 C CA . SER A 1 127 ? -1.745 -10.040 5.858 1.00 91.19 127 SER A CA 1
ATOM 1035 C C . SER A 1 127 ? -2.463 -11.195 5.167 1.00 91.19 127 SER A C 1
ATOM 1037 O O . SER A 1 127 ? -2.383 -12.343 5.604 1.00 91.19 127 SER A O 1
ATOM 1039 N N . ILE A 1 128 ? -3.163 -10.873 4.082 1.00 92.56 128 ILE A N 1
ATOM 1040 C CA . ILE A 1 128 ? -3.772 -11.833 3.158 1.00 92.56 128 ILE A CA 1
ATOM 1041 C C . ILE A 1 128 ? -2.798 -12.118 2.015 1.00 92.56 128 ILE A C 1
ATOM 1043 O O . ILE A 1 128 ? -2.649 -13.266 1.601 1.00 92.56 128 ILE A O 1
ATOM 1047 N N . ALA A 1 129 ? -2.169 -11.069 1.482 1.00 91.69 129 ALA A N 1
ATOM 1048 C CA . ALA A 1 129 ? -1.308 -11.153 0.315 1.00 91.69 129 ALA A CA 1
ATOM 1049 C C . ALA A 1 129 ? -0.310 -9.992 0.253 1.00 91.69 129 ALA A C 1
ATOM 1051 O O . ALA A 1 129 ? -0.618 -8.867 0.649 1.00 91.69 129 ALA A O 1
ATOM 1052 N N . HIS A 1 130 ? 0.858 -10.277 -0.319 1.00 95.81 130 HIS A N 1
ATOM 1053 C CA . HIS A 1 130 ? 1.842 -9.291 -0.741 1.00 95.81 130 HIS A CA 1
ATOM 1054 C C . HIS A 1 130 ? 2.401 -9.712 -2.103 1.00 95.81 130 HIS A C 1
ATOM 1056 O O . HIS A 1 130 ? 2.851 -10.849 -2.250 1.00 95.81 130 HIS A O 1
ATOM 1062 N N . PHE A 1 131 ? 2.344 -8.810 -3.080 1.00 96.31 131 PHE A N 1
ATOM 1063 C CA . PHE A 1 131 ? 2.850 -9.034 -4.430 1.00 96.31 131 PHE A CA 1
ATOM 1064 C C . PHE A 1 131 ? 3.663 -7.839 -4.909 1.00 96.31 131 PHE A C 1
ATOM 1066 O O . PHE A 1 131 ? 3.286 -6.693 -4.664 1.00 96.31 131 PHE A O 1
ATOM 1073 N N . GLU A 1 132 ? 4.729 -8.135 -5.643 1.00 95.12 132 GLU A N 1
ATOM 1074 C CA . GLU A 1 132 ? 5.642 -7.159 -6.227 1.00 95.12 132 GLU A CA 1
ATOM 1075 C C . GLU A 1 132 ? 5.572 -7.259 -7.753 1.00 95.12 132 GLU A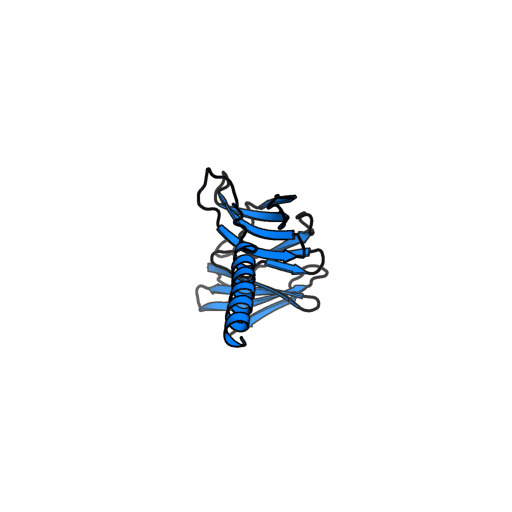 C 1
ATOM 1077 O O . GLU A 1 132 ? 5.610 -8.353 -8.321 1.00 95.12 132 GLU A O 1
ATOM 1082 N N . TYR A 1 133 ? 5.496 -6.117 -8.430 1.00 94.25 133 TYR A N 1
ATOM 1083 C CA . TYR A 1 133 ? 5.357 -6.040 -9.880 1.00 94.25 133 TYR A CA 1
ATOM 1084 C C . TYR A 1 133 ? 6.507 -5.242 -10.476 1.00 94.25 133 TYR A C 1
ATOM 1086 O O . TYR A 1 133 ? 6.683 -4.052 -10.193 1.00 94.25 133 TYR A O 1
ATOM 1094 N N . ALA A 1 134 ? 7.291 -5.909 -11.319 1.00 89.75 134 ALA A N 1
ATOM 1095 C CA . ALA A 1 134 ? 8.306 -5.260 -12.131 1.00 89.75 134 ALA A CA 1
ATOM 1096 C C . ALA A 1 134 ? 7.656 -4.518 -13.297 1.00 89.75 134 ALA A C 1
ATOM 1098 O O . ALA A 1 134 ? 6.681 -4.986 -13.884 1.00 89.75 134 ALA A O 1
ATOM 1099 N N . VAL A 1 135 ? 8.238 -3.378 -13.649 1.00 84.31 135 VAL A N 1
ATOM 1100 C CA . VAL A 1 135 ? 8.005 -2.744 -14.944 1.00 84.31 135 VAL A CA 1
ATOM 1101 C C . VAL A 1 135 ? 9.232 -3.030 -15.805 1.00 84.31 135 VAL A C 1
ATOM 1103 O O . VAL A 1 135 ? 10.349 -3.081 -15.296 1.00 84.31 135 VAL A O 1
ATOM 1106 N N . GLU A 1 136 ? 9.029 -3.283 -17.092 1.00 83.44 136 GLU A N 1
ATOM 1107 C CA . GLU A 1 136 ? 10.132 -3.533 -18.021 1.00 83.44 136 GLU A CA 1
ATOM 1108 C C . GLU A 1 136 ? 10.836 -2.226 -18.423 1.00 83.44 136 GLU A C 1
ATOM 1110 O O . GLU A 1 136 ? 10.212 -1.164 -18.486 1.00 83.44 136 GLU A O 1
ATOM 1115 N N . GLY A 1 137 ? 12.130 -2.320 -18.740 1.00 82.81 137 GLY A N 1
ATOM 1116 C CA . GLY A 1 137 ? 12.941 -1.224 -19.277 1.00 82.81 137 GLY A CA 1
ATOM 1117 C C . GLY A 1 137 ? 14.098 -0.790 -18.374 1.00 82.81 137 GLY A C 1
ATOM 1118 O O . GLY A 1 137 ? 14.307 -1.336 -17.291 1.00 82.81 137 GLY A O 1
ATOM 1119 N N . ASP A 1 138 ? 14.838 0.222 -18.832 1.00 86.25 138 ASP A N 1
ATOM 1120 C CA . ASP A 1 138 ? 15.971 0.820 -18.114 1.00 86.25 138 ASP A CA 1
ATOM 1121 C C . ASP A 1 138 ? 15.465 1.808 -17.052 1.00 86.25 138 ASP A C 1
ATOM 1123 O O . ASP A 1 138 ? 15.516 3.034 -17.205 1.00 86.25 138 ASP A O 1
ATOM 1127 N N . ILE A 1 139 ? 14.880 1.248 -15.997 1.00 88.44 139 ILE A N 1
ATOM 1128 C CA . ILE A 1 139 ? 14.244 1.990 -14.910 1.00 88.44 139 ILE A CA 1
ATOM 1129 C C . ILE A 1 139 ? 15.304 2.540 -13.964 1.00 88.44 139 ILE A C 1
ATOM 1131 O O . ILE A 1 139 ? 16.295 1.879 -13.687 1.00 88.44 139 ILE A O 1
ATOM 1135 N N . GLU A 1 140 ? 15.070 3.735 -13.425 1.00 89.06 140 GLU A N 1
ATOM 1136 C CA . GLU A 1 140 ? 15.818 4.277 -12.287 1.00 89.06 140 GLU A CA 1
ATOM 1137 C C . GLU A 1 140 ? 15.023 4.158 -10.986 1.00 89.06 140 GLU A C 1
ATOM 1139 O O . GLU A 1 140 ? 15.556 3.772 -9.949 1.00 89.06 140 GLU A O 1
ATOM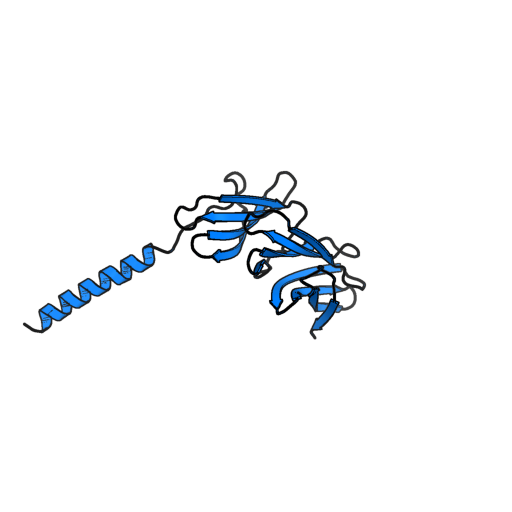 1144 N N . TYR A 1 141 ? 13.733 4.495 -11.023 1.00 88.56 141 TYR A N 1
ATOM 1145 C CA . TYR A 1 141 ? 12.824 4.287 -9.903 1.00 88.56 141 TYR A CA 1
ATOM 1146 C C . TYR A 1 141 ? 11.369 4.288 -10.367 1.00 88.56 141 TYR A C 1
ATOM 1148 O O . TYR A 1 141 ? 11.023 4.846 -11.411 1.00 88.56 141 TYR A O 1
ATOM 1156 N N . VAL A 1 142 ? 10.501 3.712 -9.539 1.00 90.00 142 VAL A N 1
ATOM 1157 C CA . VAL A 1 142 ? 9.050 3.822 -9.686 1.00 90.00 142 VAL A CA 1
ATOM 1158 C C . VAL A 1 142 ? 8.463 4.721 -8.602 1.00 90.00 142 VAL A C 1
ATOM 1160 O O . VAL A 1 142 ? 8.955 4.811 -7.473 1.00 90.00 142 VAL A O 1
ATOM 1163 N N . GLY A 1 143 ? 7.400 5.428 -8.953 1.00 88.44 143 GLY A N 1
ATOM 1164 C CA . GLY A 1 143 ? 6.596 6.223 -8.044 1.00 88.44 143 GLY A CA 1
ATOM 1165 C C . GLY A 1 143 ? 5.187 5.664 -7.986 1.00 88.44 143 GLY A C 1
ATOM 1166 O O . GLY A 1 143 ? 4.521 5.565 -9.016 1.00 88.44 143 GLY A O 1
ATOM 1167 N N . ASN A 1 144 ? 4.732 5.315 -6.786 1.00 89.12 144 ASN A N 1
ATOM 1168 C CA . ASN A 1 144 ? 3.330 5.009 -6.536 1.00 89.12 144 ASN A CA 1
ATOM 1169 C C . ASN A 1 144 ? 2.550 6.322 -6.414 1.00 89.12 144 ASN A C 1
ATOM 1171 O O . ASN A 1 144 ? 3.076 7.258 -5.819 1.00 89.12 144 ASN A O 1
ATOM 1175 N N . LYS A 1 145 ? 1.345 6.432 -6.973 1.00 88.44 145 LYS A N 1
ATOM 1176 C CA . LYS A 1 145 ? 0.450 7.575 -6.733 1.00 88.44 145 LYS A CA 1
ATOM 1177 C C . LYS A 1 145 ? -0.811 7.138 -6.014 1.00 88.44 145 LYS A C 1
ATOM 1179 O O . LYS A 1 145 ? -1.166 7.766 -5.024 1.00 88.44 145 LYS A O 1
ATOM 1184 N N . SER A 1 146 ? -1.480 6.102 -6.507 1.00 91.12 146 SER A N 1
ATOM 1185 C CA . SER A 1 146 ? -2.724 5.643 -5.906 1.00 91.12 146 SER A CA 1
ATOM 1186 C C . SER A 1 146 ? -3.058 4.198 -6.237 1.00 91.12 146 SER A C 1
ATOM 1188 O O . SER A 1 146 ? -2.485 3.591 -7.143 1.00 91.12 146 SER A O 1
ATOM 1190 N N . VAL A 1 147 ? -4.043 3.674 -5.515 1.00 95.12 147 VAL A N 1
ATOM 1191 C CA . VAL A 1 147 ? -4.703 2.405 -5.817 1.00 95.12 147 VAL A CA 1
ATOM 1192 C C . VAL A 1 147 ? -6.208 2.599 -5.872 1.00 95.12 147 VAL A C 1
ATOM 1194 O O . VAL A 1 147 ? -6.783 3.327 -5.065 1.00 95.12 147 VAL A O 1
ATOM 1197 N N . ILE A 1 148 ? -6.855 1.944 -6.832 1.00 94.88 148 ILE A N 1
ATOM 1198 C CA . ILE A 1 148 ? -8.312 1.941 -6.977 1.00 94.88 148 ILE A CA 1
ATOM 1199 C C . ILE A 1 148 ? -8.841 0.517 -7.154 1.00 94.88 148 ILE A C 1
ATOM 1201 O O . ILE A 1 148 ? -8.163 -0.364 -7.681 1.00 94.88 148 ILE A O 1
ATOM 1205 N N . SER A 1 149 ? -10.077 0.304 -6.710 1.00 95.94 149 SER A N 1
ATOM 1206 C CA . SER A 1 149 ? -10.840 -0.930 -6.908 1.00 95.94 149 SER A CA 1
ATOM 1207 C C . SER A 1 149 ? -11.820 -0.707 -8.061 1.00 95.94 149 SER A C 1
ATOM 1209 O O . SER A 1 149 ? -12.634 0.216 -8.000 1.00 95.94 149 SER A O 1
ATOM 1211 N N . PHE A 1 150 ? -11.738 -1.516 -9.121 1.00 95.75 150 PHE A N 1
ATOM 1212 C CA . PHE A 1 150 ? -12.606 -1.400 -10.295 1.00 95.75 150 PHE A CA 1
ATOM 1213 C C . PHE A 1 150 ? -12.965 -2.777 -10.861 1.00 95.75 150 PHE A C 1
ATOM 1215 O O . PHE A 1 150 ? -12.123 -3.469 -11.430 1.00 95.75 150 PHE A O 1
ATOM 1222 N N . GLY A 1 151 ? -14.232 -3.177 -10.711 1.00 95.75 151 GLY A N 1
ATOM 1223 C CA . GLY A 1 151 ? -14.692 -4.509 -11.114 1.00 95.75 151 GLY A CA 1
ATOM 1224 C C . GLY A 1 151 ? -13.843 -5.615 -10.477 1.00 95.75 151 GLY A C 1
ATOM 1225 O O . GLY A 1 151 ? -13.629 -5.616 -9.260 1.00 95.75 151 GLY A O 1
ATOM 1226 N N . GLU A 1 152 ? -13.315 -6.499 -11.322 1.00 97.12 152 GLU A N 1
ATOM 1227 C CA . GLU A 1 152 ? -12.448 -7.626 -10.946 1.00 97.12 152 GLU A CA 1
ATOM 1228 C C . GLU A 1 152 ? -10.970 -7.240 -10.758 1.00 97.12 152 GLU A C 1
ATOM 1230 O O . GLU A 1 152 ? -10.127 -8.120 -10.591 1.00 97.12 152 GLU A O 1
ATOM 1235 N N . TYR A 1 153 ? -10.637 -5.943 -10.767 1.00 97.81 153 TYR A N 1
ATOM 1236 C CA . TYR A 1 153 ? -9.253 -5.467 -10.738 1.00 97.81 153 TYR A CA 1
ATOM 1237 C C . TYR A 1 153 ? -8.955 -4.511 -9.582 1.00 97.81 153 TYR A C 1
ATOM 1239 O O . TYR A 1 153 ? -9.773 -3.661 -9.207 1.00 97.81 153 TYR A O 1
ATOM 1247 N N . TYR A 1 154 ? -7.738 -4.619 -9.054 1.00 97.62 154 TYR A N 1
ATOM 1248 C CA . TYR A 1 154 ? -7.041 -3.501 -8.431 1.00 97.62 154 TYR A CA 1
ATOM 1249 C C . TYR A 1 154 ? -6.197 -2.807 -9.493 1.00 97.62 154 TYR A C 1
ATOM 1251 O O . TYR A 1 154 ? -5.530 -3.468 -10.284 1.00 97.62 154 TYR A O 1
ATOM 1259 N N . ILE A 1 155 ? -6.230 -1.478 -9.521 1.00 96.38 155 ILE A N 1
ATOM 1260 C CA . ILE A 1 155 ? -5.426 -0.693 -10.456 1.00 96.38 155 ILE A CA 1
ATOM 1261 C C . ILE A 1 155 ? -4.480 0.177 -9.642 1.00 96.38 155 ILE A C 1
ATOM 1263 O O . ILE A 1 155 ? -4.938 1.041 -8.891 1.00 96.38 155 ILE A O 1
ATOM 1267 N N . ILE A 1 156 ? -3.175 -0.053 -9.788 1.00 94.81 156 ILE A N 1
ATOM 1268 C CA . ILE A 1 156 ? -2.148 0.841 -9.243 1.00 94.81 156 ILE A CA 1
ATOM 1269 C C . ILE A 1 156 ? -1.853 1.901 -10.297 1.00 94.81 156 ILE A C 1
ATOM 1271 O O . ILE A 1 156 ? -1.485 1.574 -11.425 1.00 94.81 156 ILE A O 1
ATOM 1275 N N . LEU A 1 157 ? -2.006 3.166 -9.917 1.00 91.69 157 LEU A N 1
ATOM 1276 C CA . LEU A 1 157 ? -1.592 4.309 -10.716 1.00 91.69 157 LEU A CA 1
ATOM 1277 C C . LEU A 1 157 ? -0.239 4.793 -10.206 1.00 91.69 157 LEU A C 1
ATOM 1279 O O . LEU A 1 157 ? -0.063 5.055 -9.013 1.00 91.69 157 LEU A O 1
ATOM 1283 N N . GLY A 1 158 ? 0.711 4.953 -11.115 1.00 90.50 158 GLY A N 1
ATOM 1284 C CA . GLY A 1 158 ? 2.060 5.370 -10.781 1.00 90.50 158 GLY A CA 1
ATOM 1285 C C . GLY A 1 158 ? 2.744 6.102 -11.922 1.00 90.50 158 GLY A C 1
ATOM 1286 O O . GLY A 1 158 ? 2.114 6.583 -12.864 1.00 90.50 158 GLY A O 1
ATOM 1287 N N . PHE A 1 159 ? 4.055 6.235 -11.798 1.00 89.19 159 PHE A N 1
ATOM 1288 C CA . PHE A 1 159 ? 4.937 6.680 -12.861 1.00 89.19 159 PHE A CA 1
ATOM 1289 C C . PHE A 1 159 ? 6.282 5.968 -12.758 1.00 89.19 159 PHE A C 1
ATOM 1291 O O . PHE A 1 159 ? 6.765 5.702 -11.656 1.00 89.19 159 PHE A O 1
ATOM 1298 N N . THR A 1 160 ? 6.907 5.707 -13.897 1.00 88.38 160 THR A N 1
ATOM 1299 C CA . THR A 1 160 ? 8.258 5.142 -13.959 1.00 88.38 160 THR A CA 1
ATOM 1300 C C . THR A 1 160 ? 9.215 6.229 -14.410 1.00 88.38 160 THR A C 1
ATOM 1302 O O . THR A 1 160 ? 8.917 6.931 -15.366 1.00 88.38 160 THR A O 1
ATOM 1305 N N . ASN A 1 161 ? 10.364 6.386 -13.756 1.00 87.00 161 ASN A N 1
ATOM 1306 C CA . ASN A 1 161 ? 11.459 7.160 -14.332 1.00 87.00 161 ASN A CA 1
ATOM 1307 C C . ASN A 1 161 ? 12.408 6.216 -15.067 1.00 87.00 161 ASN A C 1
ATOM 1309 O O . ASN A 1 161 ? 12.880 5.250 -14.463 1.00 87.00 161 ASN A O 1
ATOM 1313 N N . THR A 1 162 ? 12.681 6.491 -16.340 1.00 84.19 162 THR A N 1
ATOM 1314 C CA . THR A 1 162 ? 13.643 5.725 -17.142 1.00 84.19 162 THR A CA 1
ATOM 1315 C C . THR A 1 162 ? 14.796 6.616 -17.582 1.00 84.19 162 THR A C 1
ATOM 1317 O O . THR A 1 162 ? 14.651 7.836 -17.648 1.00 84.19 162 THR A O 1
ATOM 1320 N N . ILE A 1 163 ? 15.931 6.006 -17.928 1.00 77.38 163 ILE A N 1
ATOM 1321 C CA . ILE A 1 163 ? 17.131 6.729 -18.383 1.00 77.38 163 ILE A CA 1
ATOM 1322 C C . ILE A 1 163 ? 16.852 7.553 -19.658 1.00 77.38 163 ILE A C 1
ATOM 1324 O O . ILE A 1 163 ? 17.448 8.611 -19.864 1.00 77.38 163 ILE A O 1
ATOM 1328 N N . SER A 1 164 ? 15.950 7.078 -20.524 1.00 74.38 164 SER A N 1
ATOM 1329 C CA . SER A 1 164 ? 15.653 7.682 -21.830 1.00 74.38 164 SER A CA 1
ATOM 1330 C C . SER A 1 164 ? 14.392 8.549 -21.874 1.00 74.38 164 SER A C 1
ATOM 1332 O O . SER A 1 164 ? 14.276 9.376 -22.776 1.00 74.38 164 SER A O 1
ATOM 1334 N N . ASP A 1 165 ? 13.449 8.352 -20.950 1.00 70.12 165 ASP A N 1
ATOM 1335 C CA . ASP A 1 165 ? 12.167 9.062 -20.920 1.00 70.12 165 ASP A CA 1
ATOM 1336 C C . ASP A 1 165 ? 11.695 9.300 -19.472 1.00 70.12 165 ASP A C 1
ATOM 1338 O O . ASP A 1 165 ? 11.383 8.341 -18.746 1.00 70.12 165 ASP A O 1
ATOM 1342 N N . PRO A 1 166 ? 11.668 10.561 -19.009 1.00 67.12 166 PRO A N 1
ATOM 1343 C CA . PRO A 1 166 ? 11.283 10.862 -17.648 1.00 67.12 166 PRO A CA 1
ATOM 1344 C C . PRO A 1 166 ? 9.759 10.838 -17.458 1.00 67.12 166 PRO A C 1
ATOM 1346 O O . PRO A 1 166 ? 9.029 11.676 -17.981 1.00 67.12 166 PRO A O 1
ATOM 1349 N N . LEU A 1 167 ? 9.317 9.963 -16.549 1.00 70.38 167 LEU A N 1
ATOM 1350 C CA . LEU A 1 167 ? 8.005 9.972 -15.887 1.00 70.38 167 LEU A CA 1
ATOM 1351 C C . LEU A 1 167 ? 6.759 9.585 -16.718 1.00 70.38 167 LEU A C 1
ATOM 1353 O O . LEU A 1 167 ? 5.694 10.155 -16.440 1.00 70.38 167 LEU A O 1
ATOM 1357 N N . PRO A 1 168 ? 6.780 8.611 -17.655 1.00 75.31 168 PRO A N 1
ATOM 1358 C CA . PRO A 1 168 ? 5.524 8.070 -18.167 1.00 75.31 168 PRO A CA 1
ATOM 1359 C C . PRO A 1 168 ? 4.646 7.582 -17.007 1.00 75.31 168 PRO A C 1
ATOM 1361 O O . PRO A 1 168 ? 5.084 6.816 -16.139 1.00 75.31 168 PRO A O 1
ATOM 1364 N N . SER A 1 169 ? 3.395 8.051 -16.977 1.00 83.62 169 SER A N 1
ATOM 1365 C CA . SER A 1 169 ? 2.413 7.540 -16.023 1.00 83.62 169 SER A CA 1
ATOM 1366 C C . SER A 1 169 ? 2.037 6.123 -16.431 1.00 83.62 169 SER A C 1
ATOM 1368 O O . SER A 1 169 ? 1.864 5.833 -17.615 1.00 83.62 169 SER A O 1
ATOM 1370 N N . ASN A 1 170 ? 1.915 5.234 -15.456 1.00 88.25 170 ASN A N 1
ATOM 1371 C CA . ASN A 1 170 ? 1.583 3.838 -15.689 1.00 88.25 170 ASN A CA 1
ATOM 1372 C C . ASN A 1 170 ? 0.350 3.425 -14.881 1.00 88.25 170 ASN A C 1
ATOM 1374 O O . ASN A 1 170 ? 0.000 4.024 -13.861 1.00 88.25 170 ASN A O 1
ATOM 1378 N N . MET A 1 171 ? -0.336 2.411 -15.397 1.00 93.19 171 MET A N 1
ATOM 1379 C CA . MET A 1 171 ? -1.502 1.792 -14.786 1.00 93.19 171 MET A CA 1
ATOM 1380 C C . MET A 1 171 ? -1.299 0.286 -14.796 1.00 93.19 171 MET A C 1
ATOM 1382 O O . MET A 1 171 ? -1.272 -0.320 -15.867 1.00 93.19 171 MET A O 1
ATOM 1386 N N . LEU A 1 172 ? -1.150 -0.311 -13.619 1.00 95.06 172 LEU A N 1
ATOM 1387 C CA . LEU A 1 172 ? -0.995 -1.753 -13.468 1.00 95.06 172 LEU A CA 1
ATOM 1388 C C . LEU A 1 172 ? -2.354 -2.345 -13.114 1.00 95.06 172 LEU A C 1
ATOM 1390 O O . LEU A 1 172 ? -2.895 -2.038 -12.053 1.00 95.06 172 LEU A O 1
ATOM 1394 N N . TRP A 1 173 ? -2.895 -3.177 -13.998 1.00 96.69 173 TRP A N 1
ATOM 1395 C CA . TRP A 1 173 ? -4.162 -3.877 -13.807 1.00 96.69 173 TRP A CA 1
ATOM 1396 C C . TRP A 1 173 ? -3.900 -5.244 -13.186 1.00 96.69 173 TRP A C 1
ATOM 1398 O O . TRP A 1 173 ? -3.317 -6.116 -13.825 1.00 96.69 173 TRP A O 1
ATOM 1408 N N . ILE A 1 174 ? -4.323 -5.422 -11.939 1.00 97.75 174 ILE A N 1
ATOM 1409 C CA . ILE A 1 174 ? -4.046 -6.606 -11.124 1.00 97.75 174 ILE A CA 1
ATOM 1410 C C . ILE A 1 174 ? -5.361 -7.328 -10.841 1.00 97.75 174 ILE A C 1
ATOM 1412 O O . ILE A 1 174 ? -6.284 -6.737 -10.277 1.00 97.75 174 ILE A O 1
ATOM 1416 N N . ASN A 1 175 ? -5.458 -8.600 -11.216 1.00 97.62 175 ASN A N 1
ATOM 1417 C CA . ASN A 1 175 ? -6.657 -9.409 -11.011 1.00 97.62 175 ASN A CA 1
ATOM 1418 C C . ASN A 1 175 ? -6.911 -9.646 -9.509 1.00 97.62 175 ASN A C 1
ATOM 1420 O O . ASN A 1 175 ? -6.024 -10.080 -8.784 1.00 97.62 175 ASN A O 1
ATOM 1424 N N . LYS A 1 176 ? -8.122 -9.390 -9.001 1.00 96.75 176 LYS A N 1
ATOM 1425 C CA . LYS A 1 176 ? -8.435 -9.552 -7.565 1.00 96.75 176 LYS A CA 1
ATOM 1426 C C . LYS A 1 176 ? -8.512 -11.005 -7.089 1.00 96.75 176 LYS A C 1
ATOM 1428 O O . LYS A 1 176 ? -8.459 -11.245 -5.880 1.00 96.75 176 LYS A O 1
ATOM 1433 N N . GLY A 1 177 ? -8.738 -11.941 -8.008 1.00 94.69 177 GLY A N 1
ATOM 1434 C CA . GLY A 1 177 ? -8.926 -13.359 -7.720 1.00 94.69 177 GLY A CA 1
ATOM 1435 C C . GLY A 1 177 ? -7.615 -14.074 -7.416 1.00 94.69 177 GLY A C 1
ATOM 1436 O O . GLY A 1 177 ? -7.561 -14.856 -6.468 1.00 94.69 177 GLY A O 1
ATOM 1437 N N . ASP A 1 178 ? -6.568 -13.784 -8.190 1.00 96.00 178 ASP A N 1
ATOM 1438 C CA . ASP A 1 178 ? -5.261 -14.446 -8.078 1.00 96.00 178 ASP A CA 1
ATOM 1439 C C . ASP A 1 178 ? -4.066 -13.487 -7.950 1.00 96.00 178 ASP A C 1
ATOM 1441 O O . ASP A 1 178 ? -2.945 -13.951 -7.752 1.00 96.00 178 ASP A O 1
ATOM 1445 N N . TYR A 1 179 ? -4.298 -12.171 -8.011 1.00 96.44 179 TYR A N 1
ATOM 1446 C CA . TYR A 1 179 ? -3.278 -11.119 -7.956 1.00 96.44 179 TYR A CA 1
ATOM 1447 C C . TYR A 1 179 ? -2.259 -11.170 -9.101 1.00 96.44 179 TYR A C 1
ATOM 1449 O O . TYR A 1 179 ? -1.184 -10.583 -9.013 1.00 96.44 179 TYR A O 1
ATOM 1457 N N . SER A 1 180 ? -2.588 -11.838 -10.206 1.00 96.62 180 SER A N 1
ATOM 1458 C CA . SER A 1 180 ? -1.778 -11.767 -11.416 1.00 96.62 180 SER A CA 1
ATOM 1459 C C . SER A 1 180 ? -1.874 -10.381 -12.064 1.00 96.62 180 SER A C 1
ATOM 1461 O O . SER A 1 180 ? -2.921 -9.725 -12.052 1.00 96.62 180 SER A O 1
ATOM 1463 N N . LEU A 1 181 ? -0.755 -9.920 -12.626 1.00 95.19 181 LEU A N 1
ATOM 1464 C CA . LEU A 1 181 ? -0.717 -8.728 -13.464 1.00 95.19 181 LEU A CA 1
ATOM 1465 C C . LEU A 1 181 ? -1.283 -9.072 -14.844 1.00 95.19 181 LEU A C 1
ATOM 1467 O O . LEU A 1 181 ? -0.720 -9.902 -15.552 1.00 95.19 181 LEU A O 1
ATOM 1471 N N . ASP A 1 182 ? -2.372 -8.414 -15.220 1.00 93.12 182 ASP A N 1
ATOM 1472 C CA . ASP A 1 182 ? -3.015 -8.595 -16.521 1.00 93.12 182 ASP A CA 1
ATOM 1473 C C . ASP A 1 182 ? -2.377 -7.681 -17.573 1.00 93.12 182 ASP A C 1
ATOM 1475 O O . ASP A 1 182 ? -1.960 -8.111 -18.647 1.00 93.12 182 ASP A O 1
ATOM 1479 N N . THR A 1 183 ? -2.263 -6.385 -17.272 1.00 89.00 183 THR A N 1
ATOM 1480 C CA . THR A 1 183 ? -1.753 -5.397 -18.232 1.00 89.00 183 THR A CA 1
ATOM 1481 C C . THR A 1 183 ? -1.083 -4.219 -17.533 1.00 89.00 183 THR A C 1
ATOM 1483 O O . THR A 1 183 ? -1.554 -3.741 -16.499 1.00 89.00 183 THR A O 1
ATOM 1486 N N . ILE A 1 184 ? -0.015 -3.704 -18.151 1.00 85.19 184 ILE A N 1
ATOM 1487 C CA . ILE A 1 184 ? 0.550 -2.384 -17.856 1.00 85.19 184 ILE A CA 1
ATOM 1488 C C . ILE A 1 184 ? 0.150 -1.434 -18.986 1.00 85.19 184 ILE A C 1
ATOM 1490 O O . ILE A 1 184 ? 0.557 -1.611 -20.133 1.00 85.19 184 ILE A O 1
ATOM 1494 N N . GLY A 1 185 ? -0.664 -0.431 -18.669 1.00 80.56 185 GLY A N 1
ATOM 1495 C CA . GLY A 1 185 ? -0.989 0.660 -19.584 1.00 80.56 185 GLY A CA 1
ATOM 1496 C C . GLY A 1 185 ? -0.091 1.864 -19.327 1.00 80.56 185 GLY A C 1
ATOM 1497 O O . GLY A 1 185 ? 0.044 2.282 -18.179 1.00 80.56 185 GLY A O 1
ATOM 1498 N N . PHE A 1 186 ? 0.482 2.450 -20.377 1.00 77.25 186 PHE A N 1
ATOM 1499 C CA . PHE A 1 186 ? 1.186 3.732 -20.292 1.00 77.25 186 PHE A CA 1
ATOM 1500 C C . PHE A 1 186 ? 0.248 4.859 -20.725 1.00 77.25 186 PHE A C 1
ATOM 1502 O O . PHE A 1 186 ? -0.417 4.759 -21.758 1.00 77.25 186 PHE A O 1
ATOM 1509 N N . VAL A 1 187 ? 0.169 5.914 -19.918 1.00 65.50 187 VAL A N 1
ATOM 1510 C CA . VAL A 1 187 ? -0.647 7.100 -20.192 1.00 65.50 187 VAL A CA 1
ATOM 1511 C C . VAL A 1 187 ? 0.290 8.213 -20.643 1.00 65.50 187 VAL A C 1
ATOM 1513 O O . VAL A 1 187 ? 1.166 8.624 -19.878 1.00 65.50 187 VAL A O 1
ATOM 1516 N N . ALA A 1 188 ? 0.111 8.640 -21.893 1.00 57.38 188 ALA A N 1
ATOM 1517 C CA . ALA A 1 188 ? 0.803 9.776 -22.499 1.00 57.38 188 ALA A CA 1
ATOM 1518 C C . ALA A 1 188 ? 0.198 11.115 -22.055 1.00 57.38 188 ALA A C 1
ATOM 1520 O O . ALA A 1 188 ? -1.037 11.162 -21.837 1.00 57.38 188 ALA A O 1
#

Sequence (188 aa):
MSRFIFFILASLFFTDFMRSQTYYSQTYEFGDDIYPQNELLKSIVDQDTLYALSIRRCPSGNCTEVSKININNGEILAERLFDWFNPGYPSKDVMIRDGEKIVISGKHGFFEEARYDLLVLNTGLDSIAHFEYAVEGDIEYVGNKSVISFGEYYIILGFTNTISDPLPSNMLWINKGDYSLDTIGFVA

Radius of gyration: 21.78 Å; chains: 1; bounding box: 61×57×45 Å

Secondary structure (DSSP, 8-state):
-HHHHHHHHHHHHHHHHHHTTTTS-PPPPPS-TT-S--EEEEEEEETTEEEEEEEEEETTEEEEEEEEEETTT--EEEEEEESS----SS----EEEETTEEEEEEEE-SGGG-EEEEEEEETT--EEEEEEEEPPSSEEEEEEEEEEEETTEEEEEEEEEESSSEEEEEEEEEETTT--EEEEEEE-

Foldseek 3Di:
DVVVVVVVVVVVVVVVVVVVVVPPDDDADPEDPVFPQKAWQDWDDDDQWIWTWIWYQDPVGIWIKTFIAGNVPRDTPDMDIGRQFALDPPAHAQWDDDPQKIWGWTWDDFWQRTWIWIWIAGVNRHTPDIDTHDDDARFGYKAWHHWDDDDQWIWTWIFTQHPVDGTFIWIFTAGNVPRDTDDIDTDD